Protein AF-A0A258ATB1-F1 (afdb_monomer)

Radius of gyration: 37.98 Å; Cα contacts (8 Å, |Δi|>4): 161; chains: 1; bounding box: 87×33×105 Å

Sequence (248 aa):
GLRTRLGLAAFLGGTAMLLEPSIWPVVWFLVYFVSQIIDNNLFKAALKNPKKQGDEAKFIIAIALSTLIFSAMAAYTWIFGGEEGRIFAVISICGALLHVTLQLYNRRSYLFAGLLPHALYLLFLPSVTAVIEPGHNSFTLFIVNVGTFVFLGNLAWAVRQNNQSLLDLKVAKDEAQAARKLAENESAAKTNFLAVITHEIRTPMNAVLSAANLLKRTPLNEEQNDHVRMLSNASEVLMGLLNDVLDI

Nearest PDB structures (foldseek):
  3ja6-assembly1_I  TM=2.438E-01  e=2.824E-01  Escherichia coli
  4wpe-assembly1_A-2  TM=2.398E-01  e=9.447E+00  Saccharomyces cerevisiae S288C

pLDDT: mean 88.72, std 7.04, range [50.97, 97.25]

Secondary structure (DSSP, 8-state):
-HHHHHHHHHHHHHHHHHHS-SSHHHHHHHHHHHHHHHHHHHHHHHHH-TT-TT-HHHHHHHHHHHHHHHHHHHHHHHHHSHHHHHHHHHHHHHHHHHHHHHHSTT-HHHHHHHHHHHHHHHHHHHHHHHHH-TTS-HHHHHHHHHHHHHHHHHHHHHHHHHHHHHHHHHHHHHHHHHHHHHHHHHHHHHHHHHHHHHHHHHHHHHHHHHHHHHHTTS---HHHHHHHHHHHHHHHHHHHHHHHTT--

Structure (mmCIF, N/CA/C/O backbone):
data_AF-A0A258ATB1-F1
#
_entry.id   AF-A0A258ATB1-F1
#
loop_
_atom_site.group_PDB
_atom_site.id
_atom_site.type_symbol
_atom_site.label_atom_id
_atom_site.label_alt_id
_atom_site.label_comp_id
_atom_site.label_asym_id
_atom_site.label_entity_id
_atom_site.label_seq_id
_atom_site.pdbx_PDB_ins_code
_atom_site.Cartn_x
_atom_site.Cartn_y
_atom_site.Cartn_z
_atom_site.occupancy
_atom_site.B_iso_or_equiv
_atom_site.auth_seq_id
_atom_site.auth_comp_id
_atom_site.auth_asym_id
_atom_site.auth_atom_id
_atom_site.pdbx_PDB_model_num
ATOM 1 N N . GLY A 1 1 ? -4.920 5.479 -10.762 1.00 65.00 1 GLY A N 1
ATOM 2 C CA . GLY A 1 1 ? -6.077 4.831 -11.426 1.00 65.00 1 GLY A CA 1
ATOM 3 C C . GLY A 1 1 ? -5.735 4.502 -12.871 1.00 65.00 1 GLY A C 1
ATOM 4 O O . GLY A 1 1 ? -4.747 5.021 -13.365 1.00 65.00 1 GLY A O 1
ATOM 5 N N . LEU A 1 2 ? -6.527 3.681 -13.571 1.00 78.81 2 LEU A N 1
ATOM 6 C CA . LEU A 1 2 ? -6.257 3.296 -14.972 1.00 78.81 2 LEU A CA 1
ATOM 7 C C . LEU A 1 2 ? -5.963 4.510 -15.881 1.00 78.81 2 LEU A C 1
ATOM 9 O O . LEU A 1 2 ? -4.979 4.517 -16.611 1.00 78.81 2 LEU A O 1
ATOM 13 N N . ARG A 1 3 ? -6.753 5.586 -15.748 1.00 82.31 3 ARG A N 1
ATOM 14 C CA . ARG A 1 3 ? -6.579 6.837 -16.510 1.00 82.31 3 ARG A CA 1
ATOM 15 C C . ARG A 1 3 ? -5.211 7.494 -16.304 1.00 82.31 3 ARG A C 1
ATOM 17 O O . ARG A 1 3 ? -4.621 7.961 -17.267 1.00 82.31 3 ARG A O 1
ATOM 24 N N . THR A 1 4 ? -4.687 7.502 -15.075 1.00 81.75 4 THR A N 1
ATOM 25 C CA . THR A 1 4 ? -3.385 8.127 -14.784 1.00 81.75 4 THR A CA 1
ATOM 26 C C . THR A 1 4 ? -2.236 7.323 -15.389 1.00 81.75 4 THR A C 1
ATOM 28 O O . THR A 1 4 ? -1.301 7.906 -15.922 1.00 81.75 4 THR A O 1
ATOM 31 N N . ARG A 1 5 ? -2.326 5.985 -15.374 1.00 82.94 5 ARG A N 1
ATOM 32 C CA . ARG A 1 5 ? -1.320 5.101 -15.991 1.00 82.94 5 ARG A CA 1
ATOM 33 C C . ARG A 1 5 ? -1.294 5.230 -17.511 1.00 82.94 5 ARG A C 1
ATOM 35 O O . ARG A 1 5 ? -0.217 5.263 -18.094 1.00 82.94 5 ARG A O 1
ATOM 42 N N . LEU A 1 6 ? -2.466 5.327 -18.138 1.00 88.94 6 LEU A N 1
ATOM 43 C CA . LEU A 1 6 ? -2.574 5.540 -19.581 1.00 88.94 6 LEU A CA 1
ATOM 44 C C . LEU A 1 6 ? -2.107 6.940 -19.990 1.00 88.94 6 LEU A C 1
ATOM 46 O O . LEU A 1 6 ? -1.430 7.066 -21.000 1.00 88.94 6 LEU A O 1
ATOM 50 N N . GLY A 1 7 ? -2.403 7.970 -19.190 1.00 87.56 7 GLY A N 1
ATOM 51 C CA . GLY A 1 7 ? -1.892 9.323 -19.421 1.00 87.56 7 GLY A CA 1
ATOM 52 C C . GLY A 1 7 ? -0.363 9.389 -19.366 1.00 87.56 7 GLY A C 1
ATOM 53 O O . GLY A 1 7 ? 0.254 9.941 -20.270 1.00 87.56 7 GLY A O 1
ATOM 54 N N . LEU A 1 8 ? 0.253 8.755 -18.359 1.00 87.19 8 LEU A N 1
ATOM 55 C CA . LEU A 1 8 ? 1.714 8.647 -18.265 1.00 87.19 8 LEU A CA 1
ATOM 56 C C . LEU A 1 8 ? 2.308 7.879 -19.449 1.00 87.19 8 LEU A C 1
ATOM 58 O O . LEU A 1 8 ? 3.290 8.325 -20.028 1.00 87.19 8 LEU A O 1
ATOM 62 N N . ALA A 1 9 ? 1.703 6.757 -19.845 1.00 90.50 9 ALA A N 1
ATOM 63 C CA . ALA A 1 9 ? 2.173 6.003 -21.002 1.00 90.50 9 ALA A CA 1
ATOM 64 C C . ALA A 1 9 ? 2.041 6.799 -22.308 1.00 90.50 9 ALA A C 1
ATOM 66 O O . ALA A 1 9 ? 2.960 6.781 -23.115 1.00 90.50 9 ALA A O 1
ATOM 67 N N . ALA A 1 10 ? 0.950 7.542 -22.505 1.00 92.31 10 ALA A N 1
ATOM 68 C CA . ALA A 1 10 ? 0.783 8.396 -23.679 1.00 92.31 10 ALA A CA 1
ATOM 69 C C . ALA A 1 10 ? 1.843 9.506 -23.717 1.00 92.31 10 ALA A C 1
ATOM 71 O O . ALA A 1 10 ? 2.424 9.764 -24.767 1.00 92.31 10 ALA A O 1
ATOM 72 N N . PHE A 1 11 ? 2.139 10.114 -22.564 1.00 91.56 11 PHE A N 1
ATOM 73 C CA . PHE A 1 11 ? 3.204 11.106 -22.440 1.00 91.56 11 PHE A CA 1
ATOM 74 C C . PHE A 1 11 ? 4.579 10.514 -22.778 1.00 91.56 11 PHE A C 1
ATOM 76 O O . PHE A 1 11 ? 5.309 11.098 -23.579 1.00 91.56 11 PHE A O 1
ATOM 83 N N . LEU A 1 12 ? 4.909 9.340 -22.228 1.00 91.19 12 LEU A N 1
ATOM 84 C CA . LEU A 1 12 ? 6.170 8.644 -22.504 1.00 91.19 12 LEU A CA 1
ATOM 85 C C . LEU A 1 12 ? 6.292 8.214 -23.971 1.00 91.19 12 LEU A C 1
ATOM 87 O O . LEU A 1 12 ? 7.345 8.373 -24.575 1.00 91.19 12 LEU A O 1
ATOM 91 N N . GLY A 1 13 ? 5.211 7.702 -24.562 1.00 90.75 13 GLY A N 1
ATOM 92 C CA . GLY A 1 13 ? 5.182 7.335 -25.976 1.00 90.75 13 GLY A CA 1
ATOM 93 C C . GLY A 1 13 ? 5.339 8.550 -26.890 1.00 90.75 13 GLY A C 1
ATOM 94 O O . GLY A 1 13 ? 6.117 8.503 -27.837 1.00 90.75 13 GLY A O 1
ATOM 95 N N . GLY A 1 14 ? 4.660 9.659 -26.584 1.00 91.44 14 GLY A N 1
ATOM 96 C CA . GLY A 1 14 ? 4.774 10.899 -27.353 1.00 91.44 14 GLY A CA 1
ATOM 97 C C . GLY A 1 14 ? 6.174 11.509 -27.286 1.00 91.44 14 GLY A C 1
ATOM 98 O O . GLY A 1 14 ? 6.717 11.907 -28.310 1.00 91.44 14 GLY A O 1
ATOM 99 N N . THR A 1 15 ? 6.794 11.522 -26.105 1.00 90.00 15 THR A N 1
ATOM 100 C CA . THR A 1 15 ? 8.190 11.971 -25.947 1.00 90.00 15 THR A CA 1
ATOM 101 C C . THR A 1 15 ? 9.175 11.036 -26.645 1.00 90.00 15 THR A C 1
ATOM 103 O O . THR A 1 15 ? 10.076 11.517 -27.325 1.00 90.00 15 THR A O 1
ATOM 106 N N . ALA A 1 16 ? 8.965 9.718 -26.588 1.00 90.88 16 ALA A N 1
ATOM 107 C CA . ALA A 1 16 ? 9.765 8.763 -27.351 1.00 90.88 16 ALA A CA 1
ATOM 108 C C . ALA A 1 16 ? 9.663 8.977 -28.873 1.00 90.88 16 ALA A C 1
ATOM 110 O O . ALA A 1 16 ? 10.673 8.851 -29.556 1.00 90.88 16 ALA A O 1
ATOM 111 N N . MET A 1 17 ? 8.489 9.350 -29.406 1.00 92.56 17 MET A N 1
ATOM 112 C CA . MET A 1 17 ? 8.339 9.701 -30.831 1.00 92.56 17 MET A CA 1
ATOM 113 C C . MET A 1 17 ? 9.079 10.982 -31.219 1.00 92.56 17 MET A C 1
ATOM 115 O O . MET A 1 17 ? 9.476 11.114 -32.372 1.00 92.56 17 MET A O 1
ATOM 119 N N . LEU A 1 18 ? 9.221 11.937 -30.295 1.00 91.50 18 LEU A N 1
ATOM 120 C CA . LEU A 1 18 ? 9.989 13.160 -30.545 1.00 91.50 18 LEU A CA 1
ATOM 121 C C . LEU A 1 18 ? 11.493 12.881 -30.579 1.00 91.50 18 LEU A C 1
ATOM 123 O O . LEU A 1 18 ? 12.193 13.487 -31.381 1.00 91.50 18 LEU A O 1
ATOM 127 N N . LEU A 1 19 ? 11.964 11.974 -29.719 1.00 90.31 19 LEU A N 1
ATOM 128 C CA . LEU A 1 19 ? 13.368 11.565 -29.661 1.00 90.31 19 LEU A CA 1
ATOM 129 C C . LEU A 1 19 ? 13.760 10.703 -30.865 1.00 90.31 19 LEU A C 1
ATOM 131 O O . LEU A 1 19 ? 14.818 10.914 -31.441 1.00 90.31 19 LEU A O 1
ATOM 135 N N . GLU A 1 20 ? 12.903 9.754 -31.242 1.00 89.38 20 GLU A N 1
ATOM 136 C CA . GLU A 1 20 ? 13.111 8.876 -32.393 1.00 89.38 20 GLU A CA 1
ATOM 137 C C . GLU A 1 20 ? 11.790 8.726 -33.174 1.00 89.38 20 GLU A C 1
ATOM 139 O O . GLU A 1 20 ? 10.915 7.938 -32.783 1.00 89.38 20 GLU A O 1
ATOM 144 N N . PRO A 1 21 ? 11.606 9.481 -34.276 1.00 89.31 21 PRO A N 1
ATOM 145 C CA . PRO A 1 21 ? 10.398 9.424 -35.094 1.00 89.31 21 PRO A CA 1
ATOM 146 C C . PRO A 1 21 ? 10.183 8.036 -35.710 1.00 89.31 21 PRO A C 1
ATOM 148 O O . PRO A 1 21 ? 10.801 7.653 -36.700 1.00 89.31 21 PRO A O 1
ATOM 151 N N . SER A 1 22 ? 9.271 7.265 -35.118 1.00 91.88 22 SER A N 1
ATOM 152 C CA . SER A 1 22 ? 9.075 5.849 -35.428 1.00 91.88 22 SER A CA 1
ATOM 153 C C . SER A 1 22 ? 7.643 5.396 -35.139 1.00 91.88 22 SER A C 1
ATOM 155 O O . SER A 1 22 ? 6.919 6.003 -34.349 1.00 91.88 22 SER A O 1
ATOM 157 N N . ILE A 1 23 ? 7.226 4.288 -35.761 1.00 92.44 23 ILE A N 1
ATOM 158 C CA . ILE A 1 23 ? 5.938 3.638 -35.473 1.00 92.44 23 ILE A CA 1
ATOM 159 C C . ILE A 1 23 ? 5.956 2.864 -34.143 1.00 92.44 23 ILE A C 1
ATOM 161 O O . ILE A 1 23 ? 4.902 2.578 -33.569 1.00 92.44 23 ILE A O 1
ATOM 165 N N . TRP A 1 24 ? 7.145 2.543 -33.620 1.00 92.56 24 TRP A N 1
ATOM 166 C CA . TRP A 1 24 ? 7.315 1.708 -32.429 1.00 92.56 24 TRP A CA 1
ATOM 167 C C . TRP A 1 24 ? 6.631 2.256 -31.172 1.00 92.56 24 TRP A C 1
ATOM 169 O O . TRP A 1 24 ? 5.926 1.479 -30.524 1.00 92.56 24 TRP A O 1
ATOM 179 N N . PRO A 1 25 ? 6.737 3.554 -30.826 1.00 93.75 25 PRO A N 1
ATOM 180 C CA . PRO A 1 25 ? 6.027 4.098 -29.673 1.00 93.75 25 PRO A CA 1
ATOM 181 C C . PRO A 1 25 ? 4.503 3.946 -29.737 1.00 93.75 25 PRO A C 1
ATOM 183 O O . PRO A 1 25 ? 3.861 3.705 -28.713 1.00 93.75 25 PRO A O 1
ATOM 186 N N . VAL A 1 26 ? 3.924 4.027 -30.938 1.00 93.69 26 VAL A N 1
ATOM 187 C CA . VAL A 1 26 ? 2.482 3.841 -31.158 1.00 93.69 26 VAL A CA 1
ATOM 188 C C . VAL A 1 26 ? 2.096 2.379 -30.946 1.00 93.69 26 VAL A C 1
ATOM 190 O O . VAL A 1 26 ? 1.151 2.088 -30.211 1.00 93.69 26 VAL A O 1
ATOM 193 N N . VAL A 1 27 ? 2.854 1.449 -31.537 1.00 95.06 27 VAL A N 1
ATOM 194 C CA . VAL A 1 27 ? 2.642 0.002 -31.360 1.00 95.06 27 VA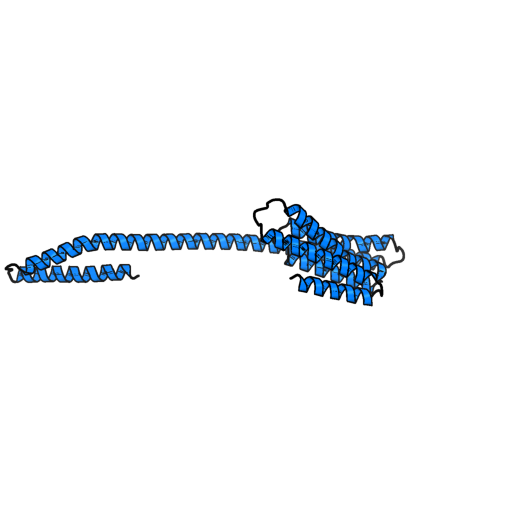L A CA 1
ATOM 195 C C . VAL A 1 27 ? 2.763 -0.380 -29.886 1.00 95.06 27 VAL A C 1
ATOM 197 O O . VAL A 1 27 ? 1.889 -1.060 -29.348 1.00 95.06 27 VAL A O 1
ATOM 200 N N . TRP A 1 28 ? 3.800 0.110 -29.206 1.00 96.12 28 TRP A N 1
ATOM 201 C CA . TRP A 1 28 ? 3.998 -0.101 -27.776 1.00 96.12 28 TRP A CA 1
ATOM 202 C C . TRP A 1 28 ? 2.814 0.407 -26.950 1.00 96.12 28 TRP A C 1
ATOM 204 O O . TRP A 1 28 ? 2.324 -0.314 -26.079 1.00 96.12 28 TRP A O 1
ATOM 214 N N . PHE A 1 29 ? 2.318 1.615 -27.235 1.00 95.94 29 PHE A N 1
ATOM 215 C CA . PHE A 1 29 ? 1.203 2.192 -26.489 1.00 95.94 29 PHE A CA 1
ATOM 216 C C . PHE A 1 29 ? -0.065 1.344 -26.634 1.00 95.94 29 PHE A C 1
ATOM 218 O O . PHE A 1 29 ? -0.757 1.109 -25.644 1.00 95.94 29 PHE A O 1
ATOM 225 N N . LEU A 1 30 ? -0.344 0.828 -27.836 1.00 95.25 30 LEU A N 1
ATOM 226 C CA . LEU A 1 30 ? -1.474 -0.073 -28.073 1.00 95.25 30 LEU A CA 1
ATOM 227 C C . LEU A 1 30 ? -1.329 -1.386 -27.291 1.00 95.25 30 LEU A C 1
ATOM 229 O O . LEU A 1 30 ? -2.279 -1.813 -26.631 1.00 95.25 30 LEU A O 1
ATOM 233 N N . VAL A 1 31 ? -0.141 -1.998 -27.302 1.00 95.56 31 VAL A N 1
ATOM 234 C CA . VAL A 1 31 ? 0.139 -3.224 -26.530 1.00 95.56 31 VAL A CA 1
ATOM 235 C C . VAL A 1 31 ? -0.015 -2.970 -25.027 1.00 95.56 31 VAL A C 1
ATOM 237 O O . VAL A 1 31 ? -0.664 -3.749 -24.323 1.00 95.56 31 VAL A O 1
ATOM 240 N N . TYR A 1 32 ? 0.518 -1.854 -24.529 1.00 94.50 32 TYR A N 1
ATOM 241 C CA . TYR A 1 32 ? 0.379 -1.463 -23.130 1.00 94.50 32 TYR A CA 1
ATOM 242 C C . TYR A 1 32 ? -1.081 -1.184 -22.755 1.00 94.50 32 TYR A C 1
ATOM 244 O O . TYR A 1 32 ? -1.540 -1.626 -21.702 1.00 94.50 32 TYR A O 1
ATOM 252 N N . PHE A 1 33 ? -1.842 -0.517 -23.622 1.00 94.50 33 PHE A N 1
ATOM 253 C CA . PHE A 1 33 ? -3.263 -0.246 -23.413 1.00 94.50 33 PHE A CA 1
ATOM 254 C C . PHE A 1 33 ? -4.076 -1.539 -23.268 1.00 94.50 33 PHE A C 1
ATOM 256 O O . PHE A 1 33 ? -4.857 -1.672 -22.323 1.00 94.50 33 PHE A O 1
ATOM 263 N N . VAL A 1 34 ? -3.849 -2.519 -24.150 1.00 93.75 34 VAL A N 1
ATOM 264 C CA . VAL A 1 34 ? -4.492 -3.841 -24.063 1.00 93.75 34 VAL A CA 1
ATOM 265 C C . VAL A 1 34 ? -4.110 -4.549 -22.762 1.00 93.75 34 VAL A C 1
ATOM 267 O O . VAL A 1 34 ? -4.992 -5.044 -22.057 1.00 93.75 34 VAL A O 1
ATOM 270 N N . SER A 1 35 ? -2.825 -4.534 -22.396 1.00 93.06 35 SER A N 1
ATOM 271 C CA . SER A 1 35 ? -2.341 -5.096 -21.127 1.00 93.06 35 SER A CA 1
ATOM 272 C C . SER A 1 35 ? -3.042 -4.466 -19.913 1.00 93.06 35 SER A C 1
ATOM 274 O O . SER A 1 35 ? -3.567 -5.173 -19.054 1.00 93.06 35 SER A O 1
ATOM 276 N N . GLN A 1 36 ? -3.200 -3.137 -19.896 1.00 91.38 36 GLN A N 1
ATOM 277 C CA . GLN A 1 36 ? -3.906 -2.439 -18.817 1.00 91.38 36 GLN A CA 1
ATOM 278 C C . GLN A 1 36 ? -5.406 -2.777 -18.737 1.00 91.38 36 GLN A C 1
ATOM 280 O O . GLN A 1 36 ? -5.979 -2.773 -17.642 1.00 91.38 36 GLN A O 1
ATOM 285 N N . ILE A 1 37 ? -6.067 -3.072 -19.863 1.00 90.38 37 ILE A N 1
ATOM 286 C CA . ILE A 1 37 ? -7.462 -3.543 -19.862 1.00 90.38 37 ILE A CA 1
ATOM 287 C C . ILE A 1 37 ? -7.556 -4.927 -19.219 1.00 90.38 37 ILE A C 1
ATOM 289 O O . ILE A 1 37 ? -8.440 -5.149 -18.383 1.00 90.38 37 ILE A O 1
ATOM 293 N N . ILE A 1 38 ? -6.651 -5.837 -19.588 1.00 89.06 38 ILE A N 1
ATOM 294 C CA . ILE A 1 38 ? -6.585 -7.192 -19.028 1.00 89.06 38 ILE A CA 1
ATOM 295 C C . ILE A 1 38 ? -6.371 -7.113 -17.514 1.00 89.06 38 ILE A C 1
ATOM 297 O O . ILE A 1 38 ? -7.168 -7.681 -16.764 1.00 89.06 38 ILE A O 1
ATOM 301 N N . ASP A 1 39 ? -5.383 -6.336 -17.066 1.00 87.44 39 ASP A N 1
ATOM 302 C CA . ASP A 1 39 ? -5.097 -6.115 -15.646 1.00 87.44 39 ASP A CA 1
ATOM 303 C C . ASP A 1 39 ? -6.328 -5.590 -14.905 1.00 87.44 39 ASP A C 1
ATOM 305 O O . ASP A 1 39 ? -6.755 -6.150 -13.895 1.00 87.44 39 ASP A O 1
ATOM 309 N N . ASN A 1 40 ? -6.949 -4.528 -15.419 1.00 87.94 40 ASN A N 1
ATOM 310 C CA . ASN A 1 40 ? -8.115 -3.917 -14.788 1.00 87.94 40 ASN A CA 1
ATOM 311 C C . ASN A 1 40 ? -9.295 -4.896 -14.673 1.00 87.94 40 ASN A C 1
ATOM 313 O O . ASN A 1 40 ? -9.999 -4.896 -13.660 1.00 87.94 40 ASN A O 1
ATOM 317 N N . ASN A 1 41 ? -9.503 -5.745 -15.678 1.00 86.88 41 ASN A N 1
ATOM 318 C CA . ASN A 1 41 ? -10.537 -6.775 -15.641 1.00 86.88 41 ASN A CA 1
ATOM 319 C C . ASN A 1 41 ? -10.199 -7.884 -14.636 1.00 86.88 41 ASN A C 1
ATOM 321 O O . ASN A 1 41 ? -11.080 -8.285 -13.871 1.00 86.88 41 ASN A O 1
ATOM 325 N N . LEU A 1 42 ? -8.938 -8.320 -14.578 1.00 85.00 42 LEU A N 1
ATOM 326 C CA . LEU A 1 42 ? -8.455 -9.312 -13.615 1.00 85.00 42 LEU A CA 1
ATOM 327 C C . LEU A 1 42 ? -8.629 -8.813 -12.169 1.00 85.00 42 LEU A C 1
ATOM 329 O O . LEU A 1 42 ? -9.197 -9.514 -11.329 1.00 85.00 42 LEU A O 1
ATOM 333 N N . PHE A 1 43 ? -8.237 -7.566 -11.888 1.00 79.69 43 PHE A N 1
ATOM 334 C CA . PHE A 1 43 ? -8.404 -6.945 -10.570 1.00 79.69 43 PHE A CA 1
ATOM 335 C C . PHE A 1 43 ? -9.879 -6.766 -10.187 1.00 79.69 43 PHE A C 1
ATOM 337 O O . PHE A 1 43 ? -10.267 -7.091 -9.062 1.00 79.69 43 PHE A O 1
ATOM 344 N N . LYS A 1 44 ? -10.732 -6.303 -11.111 1.00 83.31 44 LYS A N 1
ATOM 345 C CA . LYS A 1 44 ? -12.183 -6.200 -10.865 1.00 83.31 44 LYS A CA 1
ATOM 346 C C . LYS A 1 44 ? -12.820 -7.562 -10.590 1.00 83.31 44 LYS A C 1
ATOM 348 O O . LYS A 1 44 ? -13.707 -7.652 -9.743 1.00 83.31 44 LYS A O 1
ATOM 353 N N . ALA A 1 45 ? -12.390 -8.610 -11.290 1.00 80.00 45 ALA A N 1
ATOM 354 C CA . ALA A 1 45 ? -12.882 -9.965 -11.068 1.00 80.00 45 ALA A CA 1
ATOM 355 C C . ALA A 1 45 ? -12.494 -10.495 -9.677 1.00 80.00 45 ALA A C 1
ATOM 357 O O . ALA A 1 45 ? -13.337 -11.087 -9.001 1.00 80.00 45 ALA A O 1
ATOM 358 N N . ALA A 1 46 ? -11.272 -10.222 -9.209 1.00 75.00 46 ALA A N 1
ATOM 359 C CA . ALA A 1 46 ? -10.847 -10.606 -7.861 1.00 75.00 46 ALA A CA 1
ATOM 360 C C . ALA A 1 46 ? -11.578 -9.844 -6.750 1.00 75.00 46 ALA A C 1
ATOM 362 O O . ALA A 1 46 ? -11.941 -10.452 -5.746 1.00 75.00 46 ALA A O 1
ATOM 363 N N . LEU A 1 47 ? -11.872 -8.551 -6.939 1.00 73.88 47 LEU A N 1
ATOM 364 C CA . LEU A 1 47 ? -12.689 -7.788 -5.985 1.00 73.88 47 LEU A CA 1
ATOM 365 C C . LEU A 1 47 ? -14.101 -8.371 -5.826 1.00 73.88 47 LEU A C 1
ATOM 367 O O . LEU A 1 47 ? -14.660 -8.327 -4.734 1.00 73.88 47 LEU A O 1
ATOM 371 N N . LYS A 1 48 ? -14.671 -8.941 -6.896 1.00 79.88 48 LYS A N 1
ATOM 372 C CA . LYS A 1 48 ? -15.987 -9.596 -6.849 1.00 79.88 48 LYS A CA 1
ATOM 373 C C . LYS A 1 48 ? -15.963 -10.952 -6.135 1.00 79.88 48 LYS A C 1
ATOM 375 O O . LYS A 1 48 ? -16.986 -11.344 -5.591 1.00 79.88 48 LYS A O 1
ATOM 380 N N . ASN A 1 49 ? -14.828 -11.657 -6.123 1.00 74.00 49 ASN A N 1
ATOM 381 C CA . ASN A 1 49 ? -14.701 -13.005 -5.555 1.00 74.00 49 ASN A CA 1
ATOM 382 C C . ASN A 1 49 ? -13.468 -13.145 -4.633 1.00 74.00 49 ASN A C 1
ATOM 384 O O . ASN A 1 49 ? -12.540 -13.891 -4.953 1.00 74.00 49 ASN A O 1
ATOM 388 N N . PRO A 1 50 ? -13.462 -12.500 -3.450 1.00 63.41 50 PRO A N 1
ATOM 389 C CA . PRO A 1 50 ? -12.296 -12.450 -2.559 1.00 63.41 50 PRO A CA 1
ATOM 390 C C . PRO A 1 50 ? -11.897 -13.802 -1.935 1.00 63.41 50 PRO A C 1
ATOM 392 O O . PRO A 1 50 ? -10.800 -13.923 -1.398 1.00 63.41 50 PRO A O 1
ATOM 395 N N . LYS A 1 51 ? -12.758 -14.831 -2.001 1.00 58.91 51 LYS A N 1
ATOM 396 C CA . LYS A 1 51 ? -12.500 -16.175 -1.445 1.00 58.91 51 LYS A CA 1
ATOM 397 C C . LYS A 1 51 ? -11.762 -17.131 -2.397 1.00 58.91 51 LYS A C 1
ATOM 399 O O . LYS A 1 51 ? -11.444 -18.245 -1.989 1.00 58.91 51 LYS A O 1
ATOM 404 N N . LYS A 1 52 ? -11.480 -16.742 -3.650 1.00 60.03 52 LYS A N 1
ATOM 405 C CA . LYS A 1 52 ? -10.714 -17.581 -4.594 1.00 60.03 52 LYS A CA 1
ATOM 406 C C . LYS A 1 52 ? -9.214 -17.515 -4.276 1.00 60.03 52 LYS A C 1
ATOM 408 O O . LYS A 1 52 ? -8.441 -16.787 -4.893 1.00 60.03 52 LYS A O 1
ATOM 413 N N . GLN A 1 53 ? -8.809 -18.281 -3.271 1.00 50.97 53 GLN A N 1
ATOM 414 C CA . GLN A 1 53 ? -7.415 -18.491 -2.898 1.00 50.97 53 GLN A CA 1
ATOM 415 C C . GLN A 1 53 ? -6.764 -19.391 -3.967 1.00 50.97 53 GLN A C 1
ATOM 417 O O . GLN A 1 53 ? -6.959 -20.600 -3.971 1.00 50.97 53 GLN A O 1
ATOM 422 N N . GLY A 1 54 ? -6.096 -18.783 -4.954 1.00 57.69 54 GLY A N 1
ATOM 423 C CA . GLY A 1 54 ? -5.492 -19.502 -6.090 1.00 57.69 54 GLY A CA 1
ATOM 424 C C . GLY A 1 54 ? -5.063 -18.637 -7.283 1.00 57.69 54 GLY A C 1
ATOM 425 O O . GLY A 1 54 ? -4.321 -19.109 -8.138 1.00 57.69 54 GLY A O 1
ATOM 426 N N . ASP A 1 55 ? -5.468 -17.363 -7.343 1.00 73.44 55 ASP A N 1
ATOM 427 C CA . ASP A 1 55 ? -5.114 -16.462 -8.454 1.00 73.44 55 ASP A CA 1
ATOM 428 C C . ASP A 1 55 ? -3.845 -15.613 -8.204 1.00 73.44 55 ASP A C 1
ATOM 430 O O . ASP A 1 55 ? -3.465 -14.823 -9.064 1.00 73.44 55 ASP A O 1
ATOM 434 N N . GLU A 1 56 ? -3.140 -15.779 -7.074 1.00 79.44 56 GLU A N 1
ATOM 435 C CA . GLU A 1 56 ? -1.953 -14.966 -6.729 1.00 79.44 56 GLU A CA 1
ATOM 436 C C . GLU A 1 56 ? -0.849 -15.055 -7.794 1.00 79.44 56 GLU A C 1
ATOM 438 O O . GLU A 1 56 ? -0.308 -14.032 -8.215 1.00 79.44 56 GLU A O 1
ATOM 443 N N . ALA A 1 57 ? -0.581 -16.258 -8.311 1.00 84.06 57 ALA A N 1
ATOM 444 C CA . ALA A 1 57 ? 0.372 -16.451 -9.402 1.00 84.06 57 ALA A CA 1
ATOM 445 C C . ALA A 1 57 ? -0.043 -15.689 -10.673 1.00 84.06 57 ALA A C 1
ATOM 447 O O . ALA A 1 57 ? 0.800 -15.086 -11.331 1.00 84.06 57 ALA A O 1
ATOM 448 N N . LYS A 1 58 ? -1.344 -15.645 -10.993 1.00 84.56 58 LYS A N 1
ATOM 449 C CA . LYS A 1 58 ? -1.851 -14.896 -12.154 1.00 84.56 58 LYS A CA 1
ATOM 450 C C . LYS A 1 58 ? -1.657 -13.396 -11.975 1.00 84.56 58 LYS A C 1
ATOM 452 O O . LYS A 1 58 ? -1.277 -12.731 -12.931 1.00 84.56 58 LYS A O 1
ATOM 457 N N . PHE A 1 59 ? -1.863 -12.872 -10.765 1.00 85.56 59 PHE A N 1
ATOM 458 C CA . PHE A 1 59 ? -1.593 -11.464 -10.459 1.00 85.56 59 PHE A CA 1
ATOM 459 C C . PHE A 1 59 ? -0.111 -11.123 -10.568 1.00 85.56 59 PHE A C 1
ATOM 461 O O . PHE A 1 59 ? 0.231 -10.106 -11.163 1.00 85.56 59 PHE A O 1
ATOM 468 N N . ILE A 1 60 ? 0.767 -11.980 -10.041 1.00 87.69 60 ILE A N 1
ATOM 469 C CA . ILE A 1 60 ? 2.220 -11.805 -10.155 1.00 87.69 60 ILE A CA 1
ATOM 470 C C . ILE A 1 60 ? 2.638 -11.772 -11.627 1.00 87.69 60 ILE A C 1
ATOM 472 O O . ILE A 1 60 ? 3.353 -10.859 -12.033 1.00 87.69 60 ILE A O 1
ATOM 476 N N . ILE A 1 61 ? 2.156 -12.727 -12.428 1.00 88.62 61 ILE A N 1
ATOM 477 C CA . ILE A 1 61 ? 2.458 -12.805 -13.862 1.00 88.62 61 ILE A CA 1
ATOM 478 C C . ILE A 1 61 ? 1.920 -11.578 -14.602 1.00 88.62 61 ILE A C 1
ATOM 480 O O . ILE A 1 61 ? 2.650 -10.984 -15.388 1.00 88.62 61 ILE A O 1
ATOM 484 N N . ALA A 1 62 ? 0.678 -11.168 -14.336 1.00 89.44 62 ALA A N 1
ATOM 485 C CA . ALA A 1 62 ? 0.068 -9.999 -14.965 1.00 89.44 62 ALA A CA 1
ATOM 486 C C . ALA A 1 62 ? 0.851 -8.713 -14.649 1.00 89.44 62 ALA A C 1
ATOM 488 O O . ALA A 1 62 ? 1.228 -7.978 -15.560 1.00 89.44 62 ALA A O 1
ATOM 489 N N . ILE A 1 63 ? 1.203 -8.500 -13.374 1.00 89.69 63 ILE A N 1
ATOM 490 C CA . ILE A 1 63 ? 2.036 -7.369 -12.947 1.00 89.69 63 ILE A CA 1
ATOM 491 C C . ILE A 1 63 ? 3.394 -7.417 -13.646 1.00 89.69 63 ILE A C 1
ATOM 493 O O . ILE A 1 63 ? 3.801 -6.412 -14.225 1.00 89.69 63 ILE A O 1
ATOM 497 N N . ALA A 1 64 ? 4.086 -8.558 -13.624 1.00 90.62 64 ALA A N 1
ATOM 498 C CA . ALA A 1 64 ? 5.392 -8.705 -14.261 1.00 90.62 64 ALA A CA 1
ATOM 499 C C . ALA A 1 64 ? 5.322 -8.424 -15.770 1.00 90.62 64 ALA A C 1
ATOM 501 O O . ALA A 1 64 ? 6.159 -7.691 -16.292 1.00 90.62 64 ALA A O 1
ATOM 502 N N . LEU A 1 65 ? 4.294 -8.931 -16.458 1.00 91.75 65 LEU A N 1
ATOM 503 C CA . LEU A 1 65 ? 4.089 -8.728 -17.890 1.00 91.75 65 LEU A CA 1
ATOM 504 C C . LEU A 1 65 ? 3.776 -7.266 -18.221 1.00 91.75 65 LEU A C 1
ATOM 506 O O . LEU A 1 65 ? 4.421 -6.686 -19.091 1.00 91.75 65 LEU A O 1
ATOM 510 N N . SER A 1 66 ? 2.830 -6.640 -17.517 1.00 91.00 66 SER A N 1
ATOM 511 C CA . SER A 1 66 ? 2.518 -5.217 -17.695 1.00 91.00 66 SER A CA 1
ATOM 512 C C . SER A 1 66 ? 3.746 -4.343 -17.449 1.00 91.00 66 SER A C 1
ATOM 514 O O . SER A 1 66 ? 3.969 -3.361 -18.155 1.00 91.00 66 SER A O 1
ATOM 516 N N . THR A 1 67 ? 4.527 -4.685 -16.430 1.00 91.62 67 THR A N 1
ATOM 517 C CA . THR A 1 67 ? 5.747 -3.970 -16.054 1.00 91.62 67 THR A CA 1
ATOM 518 C C . THR A 1 67 ? 6.816 -4.118 -17.131 1.00 91.62 67 THR A C 1
ATOM 520 O O . THR A 1 67 ? 7.414 -3.122 -17.522 1.00 91.62 67 THR A O 1
ATOM 523 N N . LEU A 1 68 ? 7.011 -5.331 -17.649 1.00 92.62 68 LEU A N 1
ATOM 524 C CA . LEU A 1 68 ? 7.945 -5.618 -18.735 1.00 92.62 68 LEU A CA 1
ATOM 525 C C . LEU A 1 68 ? 7.564 -4.878 -20.022 1.00 92.62 68 LEU A C 1
ATOM 527 O O . LEU A 1 68 ? 8.424 -4.295 -20.677 1.00 92.62 68 LEU A O 1
ATOM 531 N N . ILE A 1 69 ? 6.271 -4.868 -20.368 1.00 93.69 69 ILE A N 1
ATOM 532 C CA . ILE A 1 69 ? 5.760 -4.103 -21.510 1.00 93.69 69 ILE A CA 1
ATOM 533 C C . ILE A 1 69 ? 6.060 -2.622 -21.296 1.00 93.69 69 ILE A C 1
ATOM 535 O O . ILE A 1 69 ? 6.604 -1.982 -22.187 1.00 93.69 69 ILE A O 1
ATOM 539 N N . PHE A 1 70 ? 5.754 -2.074 -20.120 1.00 92.12 70 PHE A N 1
ATOM 540 C CA . PHE A 1 70 ? 6.003 -0.664 -19.832 1.00 92.12 70 PHE A CA 1
ATOM 541 C C . PHE A 1 70 ? 7.494 -0.308 -19.928 1.00 92.12 70 PHE A C 1
ATOM 543 O O . PHE A 1 70 ? 7.855 0.647 -20.616 1.00 92.12 70 PHE A O 1
ATOM 550 N N . SER A 1 71 ? 8.367 -1.105 -19.306 1.00 91.94 71 SER A N 1
ATOM 551 C CA . SER A 1 71 ? 9.810 -0.861 -19.298 1.00 91.94 71 SER A CA 1
ATOM 552 C C . SER A 1 71 ? 10.457 -1.056 -20.672 1.00 91.94 71 SER A C 1
ATOM 554 O O . SER A 1 71 ? 11.528 -0.501 -20.916 1.00 91.94 71 SER A O 1
ATOM 556 N N . ALA A 1 72 ? 9.821 -1.789 -21.595 1.00 92.56 72 ALA A N 1
ATOM 557 C CA . ALA A 1 72 ? 10.314 -1.967 -22.962 1.00 92.56 72 ALA A CA 1
ATOM 558 C C . ALA A 1 72 ? 10.456 -0.640 -23.723 1.00 92.56 72 ALA A C 1
ATOM 560 O O . ALA A 1 72 ? 11.363 -0.517 -24.542 1.00 92.56 72 ALA A O 1
ATOM 561 N N . MET A 1 73 ? 9.633 0.371 -23.415 1.00 93.81 73 MET A N 1
ATOM 562 C CA . MET A 1 73 ? 9.805 1.704 -24.000 1.00 93.81 73 MET A CA 1
ATOM 563 C C . MET A 1 73 ? 11.142 2.326 -23.600 1.00 93.81 73 MET A C 1
ATOM 565 O O . MET A 1 73 ? 11.846 2.860 -24.447 1.00 93.81 73 MET A O 1
ATOM 569 N N . ALA A 1 74 ? 11.523 2.218 -22.327 1.00 92.38 74 ALA A N 1
ATOM 570 C CA . ALA A 1 74 ? 12.796 2.756 -21.864 1.00 92.38 74 ALA A CA 1
ATOM 571 C C . ALA A 1 74 ? 13.987 2.023 -22.503 1.00 92.38 74 ALA A C 1
ATOM 573 O O . ALA A 1 74 ? 14.986 2.650 -22.836 1.00 92.38 74 ALA A O 1
ATOM 574 N N . ALA A 1 75 ? 13.872 0.711 -22.736 1.00 92.44 75 ALA A N 1
ATOM 575 C CA . ALA A 1 75 ? 14.880 -0.033 -23.490 1.00 92.44 75 ALA A CA 1
ATOM 576 C C . ALA A 1 75 ? 14.959 0.428 -24.958 1.00 92.44 75 ALA A C 1
ATOM 578 O O . ALA A 1 75 ? 16.0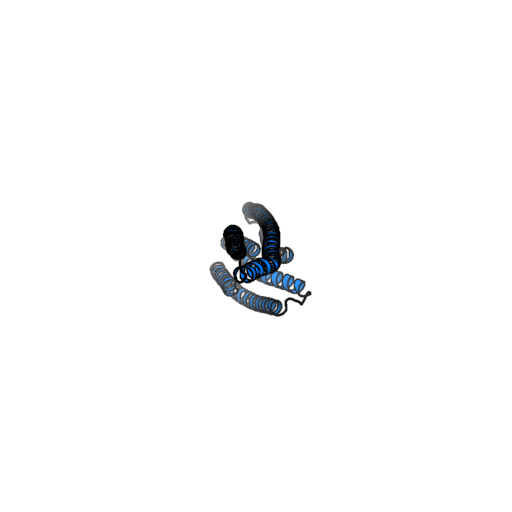55 0.605 -25.485 1.00 92.44 75 ALA A O 1
ATOM 579 N N . TYR A 1 76 ? 13.815 0.677 -25.601 1.00 93.25 76 TYR A N 1
ATOM 580 C CA . TYR A 1 76 ? 13.760 1.209 -26.963 1.00 93.25 76 TYR A CA 1
ATOM 581 C C . TYR A 1 76 ? 14.434 2.585 -27.063 1.00 93.25 76 TYR A C 1
ATOM 583 O O . TYR A 1 76 ? 15.339 2.766 -27.877 1.00 93.25 76 TYR A O 1
ATOM 591 N N . THR A 1 77 ? 14.065 3.535 -26.199 1.00 93.00 77 THR A N 1
ATOM 592 C CA . THR A 1 77 ? 14.660 4.880 -26.219 1.00 93.00 77 THR A CA 1
ATOM 593 C C . THR A 1 77 ? 16.137 4.868 -25.837 1.00 93.00 77 THR A C 1
ATOM 595 O O . THR A 1 77 ? 16.890 5.691 -26.342 1.00 93.00 77 THR A O 1
ATOM 598 N N . TRP A 1 78 ? 16.575 3.929 -24.992 1.00 92.62 78 TRP A N 1
ATOM 599 C CA . TRP A 1 78 ? 17.989 3.754 -24.655 1.00 92.62 78 TRP A CA 1
ATOM 600 C C . TRP A 1 78 ? 18.836 3.337 -25.866 1.00 92.62 78 TRP A C 1
ATOM 602 O O . TRP A 1 78 ? 19.946 3.839 -26.050 1.00 92.62 78 TRP A O 1
ATOM 612 N N . ILE A 1 79 ? 18.332 2.391 -26.664 1.00 90.19 79 ILE A N 1
ATOM 613 C CA . ILE A 1 79 ? 19.069 1.820 -27.798 1.00 90.19 79 ILE A CA 1
ATOM 614 C C . ILE A 1 79 ? 19.044 2.770 -28.998 1.00 90.19 79 ILE A C 1
ATOM 616 O O . ILE A 1 79 ? 20.083 2.997 -29.608 1.00 90.19 79 ILE A O 1
ATOM 620 N N . PHE A 1 80 ? 17.877 3.326 -29.333 1.00 90.25 80 PHE A N 1
ATOM 621 C CA . PHE A 1 80 ? 17.696 4.079 -30.579 1.00 90.25 80 PHE A CA 1
ATOM 622 C C . PHE A 1 80 ? 17.742 5.599 -30.401 1.00 90.25 80 PHE A C 1
ATOM 624 O O . PHE A 1 80 ? 18.148 6.298 -31.316 1.00 90.25 80 PHE A O 1
ATOM 631 N N . GLY A 1 81 ? 17.388 6.129 -29.228 1.00 87.44 81 GLY A N 1
ATOM 632 C CA . GLY A 1 81 ? 17.241 7.575 -29.017 1.00 87.44 81 GLY A CA 1
ATOM 633 C C . GLY A 1 81 ? 18.541 8.339 -28.734 1.00 87.44 81 GLY A C 1
ATOM 634 O O . GLY A 1 81 ? 18.484 9.450 -28.210 1.00 87.44 81 GLY A O 1
ATOM 635 N N . GLY A 1 82 ? 19.712 7.752 -28.999 1.00 87.88 82 GLY A N 1
ATOM 636 C CA . GLY A 1 82 ? 21.008 8.387 -28.736 1.00 87.88 82 GLY A CA 1
ATOM 637 C C . GLY A 1 82 ? 21.239 8.736 -27.257 1.00 87.88 82 GLY A C 1
ATOM 638 O O . GLY A 1 82 ? 20.736 8.068 -26.354 1.00 87.88 82 GLY A O 1
ATOM 639 N N . GLU A 1 83 ? 22.020 9.786 -26.980 1.00 86.94 83 GLU A N 1
ATOM 640 C CA . GLU A 1 83 ? 22.314 10.210 -25.599 1.00 86.94 83 GLU A CA 1
ATOM 641 C C . GLU A 1 83 ? 21.076 10.755 -24.872 1.00 86.94 83 GLU A C 1
ATOM 643 O O . GLU A 1 83 ? 20.840 10.428 -23.706 1.00 86.94 83 GLU A O 1
ATOM 648 N N . GLU A 1 84 ? 20.241 11.522 -25.574 1.00 89.38 84 GLU A N 1
ATOM 649 C CA . GLU A 1 84 ? 19.006 12.094 -25.028 1.00 89.38 84 GLU A CA 1
ATOM 650 C C . GLU A 1 84 ? 18.009 10.994 -24.632 1.00 89.38 84 GLU A C 1
ATOM 652 O O . GLU A 1 84 ? 17.443 11.011 -23.533 1.00 89.38 84 GLU A O 1
ATOM 657 N N . GLY A 1 85 ? 17.859 9.972 -25.480 1.00 90.44 85 GLY A N 1
ATOM 658 C CA . GLY A 1 85 ? 17.016 8.808 -25.223 1.00 90.44 85 GLY A CA 1
ATOM 659 C C . GLY A 1 85 ? 17.487 7.945 -24.054 1.00 90.44 85 GLY A C 1
ATOM 660 O O . GLY A 1 85 ? 16.653 7.408 -23.317 1.00 90.44 85 GLY A O 1
ATOM 661 N N . ARG A 1 86 ? 18.801 7.865 -23.815 1.00 90.38 86 ARG A N 1
ATOM 662 C CA . ARG A 1 86 ? 19.376 7.184 -22.640 1.00 90.38 86 ARG A CA 1
ATOM 663 C C . ARG A 1 86 ? 19.062 7.935 -21.348 1.00 90.38 86 ARG A C 1
ATOM 665 O O . ARG A 1 86 ? 18.622 7.311 -20.381 1.00 90.38 86 ARG A O 1
ATOM 672 N N . ILE A 1 87 ? 19.205 9.263 -21.330 1.00 91.44 87 ILE A N 1
ATOM 673 C CA . ILE A 1 87 ? 18.817 10.093 -20.173 1.00 91.44 87 ILE A CA 1
ATOM 674 C C . ILE A 1 87 ? 17.321 9.925 -19.887 1.00 91.44 87 ILE A C 1
ATOM 676 O O . ILE A 1 87 ? 16.920 9.659 -18.749 1.00 91.44 87 ILE A O 1
ATOM 680 N N . PHE A 1 88 ? 16.497 10.013 -20.931 1.00 93.50 88 PHE A N 1
ATOM 681 C CA . PHE A 1 88 ? 15.057 9.830 -20.821 1.00 93.50 88 PHE A CA 1
ATOM 682 C C . PHE A 1 88 ? 14.679 8.437 -20.292 1.00 93.50 88 PHE A C 1
ATOM 684 O O . PHE A 1 88 ? 13.810 8.324 -19.422 1.00 93.50 88 PHE A O 1
ATOM 691 N N . ALA A 1 89 ? 15.360 7.383 -20.750 1.00 93.06 89 ALA A N 1
ATOM 692 C CA . ALA A 1 89 ? 15.163 6.019 -20.269 1.00 93.06 89 ALA A CA 1
ATOM 693 C C . ALA A 1 89 ? 15.468 5.883 -18.769 1.00 93.06 89 ALA A C 1
ATOM 695 O O . ALA A 1 89 ? 14.656 5.313 -18.036 1.00 93.06 89 ALA A O 1
ATOM 696 N N . VAL A 1 90 ? 16.587 6.445 -18.291 1.00 92.81 90 VAL A N 1
ATOM 697 C CA . VAL A 1 90 ? 16.956 6.420 -16.862 1.00 92.81 90 VAL A CA 1
ATOM 698 C C . VAL A 1 90 ? 15.897 7.117 -16.019 1.00 92.81 90 VAL A C 1
ATOM 700 O O . VAL A 1 90 ? 15.403 6.537 -15.052 1.00 92.81 90 VAL A O 1
ATOM 703 N N . ILE A 1 91 ? 15.502 8.335 -16.399 1.00 92.69 91 ILE A N 1
ATOM 704 C CA . ILE A 1 91 ? 14.489 9.108 -15.666 1.00 92.69 91 ILE A CA 1
ATOM 705 C C . ILE A 1 91 ? 13.158 8.347 -15.635 1.00 92.69 91 ILE A C 1
ATOM 707 O O . ILE A 1 91 ? 12.533 8.227 -14.577 1.00 92.69 91 ILE A O 1
ATOM 711 N N . SER A 1 92 ? 12.754 7.780 -16.773 1.00 92.12 92 SER A N 1
ATOM 712 C CA . SER A 1 92 ? 11.516 7.009 -16.898 1.00 92.12 92 SER A CA 1
ATOM 713 C C . SER A 1 92 ? 11.523 5.763 -16.012 1.00 92.12 92 SER A C 1
ATOM 715 O O . SER A 1 92 ? 10.550 5.514 -15.298 1.00 92.12 92 SER A O 1
ATOM 717 N N . ILE A 1 93 ? 12.622 5.001 -15.998 1.00 93.19 93 ILE A N 1
ATOM 718 C CA . ILE A 1 93 ? 12.759 3.794 -15.170 1.00 93.19 93 ILE A CA 1
ATOM 719 C C . ILE A 1 93 ? 12.804 4.151 -13.680 1.00 93.19 93 ILE A C 1
ATOM 721 O O . ILE A 1 93 ? 12.114 3.510 -12.886 1.00 93.19 93 ILE A O 1
ATOM 725 N N . CYS A 1 94 ? 13.554 5.182 -13.283 1.00 92.31 94 CYS A N 1
ATOM 726 C CA . CYS A 1 94 ? 13.601 5.650 -11.895 1.00 92.31 94 CYS A CA 1
ATOM 727 C C . CYS A 1 94 ? 12.213 6.088 -11.402 1.00 92.31 94 CYS A C 1
ATOM 729 O O . CYS A 1 94 ? 11.781 5.693 -10.315 1.00 92.31 94 CYS A O 1
ATOM 731 N N . GLY A 1 95 ? 11.478 6.844 -12.224 1.00 91.06 95 GLY A N 1
ATOM 732 C CA . GLY A 1 95 ? 10.098 7.232 -11.936 1.00 91.06 95 GLY A CA 1
ATOM 733 C C . GLY A 1 95 ? 9.158 6.028 -11.828 1.00 91.06 95 GLY A C 1
ATOM 734 O O . GLY A 1 95 ? 8.322 5.973 -10.925 1.00 91.06 95 GLY A O 1
ATOM 735 N N . ALA A 1 96 ? 9.322 5.026 -12.694 1.00 90.69 96 ALA A N 1
ATOM 736 C CA . ALA A 1 96 ? 8.525 3.805 -12.659 1.00 90.69 96 ALA A CA 1
ATOM 737 C C . ALA A 1 96 ? 8.804 2.953 -11.411 1.00 90.69 96 ALA A C 1
ATOM 739 O O . ALA A 1 96 ? 7.861 2.487 -10.768 1.00 90.69 96 ALA A O 1
ATOM 740 N N . LEU A 1 97 ? 10.075 2.811 -11.018 1.00 91.56 97 LEU A N 1
ATOM 741 C CA . LEU A 1 97 ? 10.484 2.146 -9.778 1.00 91.56 97 LEU A CA 1
ATOM 742 C C . LEU A 1 97 ? 9.853 2.826 -8.556 1.00 91.56 97 LEU A C 1
ATOM 744 O O . LEU A 1 97 ? 9.267 2.143 -7.715 1.00 91.56 97 LEU A O 1
ATOM 748 N N . LEU A 1 98 ? 9.891 4.161 -8.494 1.00 90.50 98 LEU A N 1
ATOM 749 C CA . LEU A 1 98 ? 9.243 4.935 -7.431 1.00 90.50 98 LEU A CA 1
ATOM 750 C C . LEU A 1 98 ? 7.714 4.763 -7.435 1.00 90.50 98 LEU A C 1
ATOM 752 O O . LEU A 1 98 ? 7.088 4.595 -6.390 1.00 90.50 98 LEU A O 1
ATOM 756 N N . HIS A 1 99 ? 7.086 4.769 -8.609 1.00 88.12 99 HIS A N 1
ATOM 757 C CA . HIS A 1 99 ? 5.646 4.552 -8.717 1.00 88.12 99 HIS A CA 1
ATOM 758 C C . HIS A 1 99 ? 5.240 3.146 -8.233 1.00 88.12 99 HIS A C 1
ATOM 760 O O . HIS A 1 99 ? 4.242 3.001 -7.522 1.00 88.12 99 HIS A O 1
ATOM 766 N N . VAL A 1 100 ? 6.009 2.108 -8.585 1.00 88.81 100 VAL A N 1
ATOM 767 C CA . VAL A 1 100 ? 5.758 0.725 -8.148 1.00 88.81 100 VAL A CA 1
ATOM 768 C C . VAL A 1 100 ? 5.884 0.591 -6.631 1.00 88.81 100 VAL A C 1
ATOM 770 O O . VAL A 1 100 ? 5.003 -0.015 -6.013 1.00 88.81 100 VAL A O 1
ATOM 773 N N . THR A 1 101 ? 6.917 1.174 -6.013 1.00 87.94 101 THR A N 1
ATOM 774 C CA . THR A 1 101 ? 7.084 1.104 -4.551 1.00 87.94 101 THR A CA 1
ATOM 775 C C . THR A 1 101 ? 5.947 1.792 -3.804 1.00 87.94 101 THR A C 1
ATOM 777 O O . THR A 1 101 ? 5.489 1.262 -2.793 1.00 87.94 101 THR A O 1
ATOM 780 N N . LEU A 1 102 ? 5.432 2.910 -4.321 1.00 84.38 102 LEU A N 1
ATOM 781 C CA . LEU A 1 102 ? 4.304 3.628 -3.719 1.00 84.38 102 LEU A CA 1
ATOM 782 C C . LEU A 1 102 ? 2.955 2.914 -3.892 1.00 84.38 102 LEU A C 1
ATOM 784 O O . LEU A 1 102 ? 2.076 3.054 -3.046 1.00 84.38 102 LEU A O 1
ATOM 788 N N . GLN A 1 103 ? 2.761 2.160 -4.977 1.00 81.50 103 GLN A N 1
ATOM 789 C CA . GLN A 1 103 ? 1.472 1.524 -5.289 1.00 81.50 103 GLN A CA 1
ATOM 790 C C . GLN A 1 103 ? 1.353 0.087 -4.764 1.00 81.50 103 GLN A C 1
ATOM 792 O O . GLN A 1 103 ? 0.255 -0.342 -4.411 1.00 81.50 103 GLN A O 1
ATOM 797 N N . LEU A 1 104 ? 2.451 -0.675 -4.732 1.00 80.06 104 LEU A N 1
ATOM 798 C CA . LEU A 1 104 ? 2.446 -2.114 -4.421 1.00 80.06 104 LEU A CA 1
ATOM 799 C C . LEU A 1 104 ? 3.107 -2.451 -3.073 1.00 80.06 104 LEU A C 1
ATOM 801 O O . LEU A 1 104 ? 3.507 -3.592 -2.849 1.00 80.06 104 LEU A O 1
ATOM 805 N N . TYR A 1 105 ? 3.176 -1.492 -2.144 1.00 74.00 105 TYR A N 1
ATOM 806 C CA . TYR A 1 105 ? 3.884 -1.654 -0.866 1.00 74.00 105 TYR A CA 1
ATOM 807 C C . TYR A 1 105 ? 3.338 -2.771 0.040 1.00 74.00 105 TYR A C 1
ATOM 809 O O . TYR A 1 105 ? 4.060 -3.296 0.879 1.00 74.00 105 TYR A O 1
ATOM 817 N N . ASN A 1 106 ? 2.067 -3.148 -0.112 1.00 70.94 106 ASN A N 1
ATOM 818 C CA . ASN A 1 106 ? 1.370 -3.983 0.869 1.00 70.94 106 ASN A CA 1
ATOM 819 C C . ASN A 1 106 ? 1.688 -5.492 0.751 1.00 70.94 106 ASN A C 1
ATOM 821 O O . ASN A 1 106 ? 1.353 -6.280 1.636 1.00 70.94 106 ASN A O 1
ATOM 825 N N . ARG A 1 107 ? 2.313 -5.938 -0.351 1.00 81.62 107 ARG A N 1
ATOM 826 C CA . ARG A 1 107 ? 2.668 -7.352 -0.582 1.00 81.62 107 ARG A CA 1
ATOM 827 C C . ARG A 1 107 ? 4.036 -7.467 -1.251 1.00 81.62 107 ARG A C 1
ATOM 829 O O . ARG A 1 107 ? 4.203 -7.061 -2.398 1.00 81.62 107 ARG A O 1
ATOM 836 N N . ARG A 1 108 ? 4.988 -8.109 -0.560 1.00 83.31 108 ARG A N 1
ATOM 837 C CA . ARG A 1 108 ? 6.376 -8.282 -1.034 1.00 83.31 108 ARG A CA 1
ATOM 838 C C . ARG A 1 108 ? 6.446 -8.923 -2.424 1.00 83.31 108 ARG A C 1
ATOM 840 O O . ARG A 1 108 ? 7.166 -8.417 -3.272 1.00 83.31 108 ARG A O 1
ATOM 847 N N . SER A 1 109 ? 5.666 -9.973 -2.685 1.00 84.88 109 SER A N 1
ATOM 848 C CA . SER A 1 109 ? 5.676 -10.685 -3.972 1.00 84.88 109 SER A CA 1
ATOM 849 C C . SER A 1 109 ? 5.288 -9.787 -5.154 1.00 84.88 109 SER A C 1
ATOM 851 O O . SER A 1 109 ? 5.955 -9.802 -6.184 1.00 84.88 109 SER A O 1
ATOM 853 N N . TYR A 1 110 ? 4.250 -8.958 -4.998 1.00 88.06 110 TYR A N 1
ATOM 854 C CA . TYR A 1 110 ? 3.804 -8.023 -6.041 1.00 88.06 110 TYR A CA 1
ATOM 855 C C . TYR A 1 110 ? 4.806 -6.894 -6.258 1.00 88.06 110 TYR A C 1
ATOM 857 O O . TYR A 1 110 ? 5.058 -6.498 -7.395 1.00 88.06 110 TYR A O 1
ATOM 865 N N . LEU A 1 111 ? 5.403 -6.412 -5.168 1.00 87.62 111 LEU A N 1
ATOM 866 C CA . LEU A 1 111 ? 6.457 -5.411 -5.218 1.00 87.62 111 LEU A CA 1
ATOM 867 C C . LEU A 1 111 ? 7.669 -5.933 -6.002 1.00 87.62 111 LEU A C 1
ATOM 869 O O . LEU A 1 111 ? 8.106 -5.275 -6.940 1.00 87.62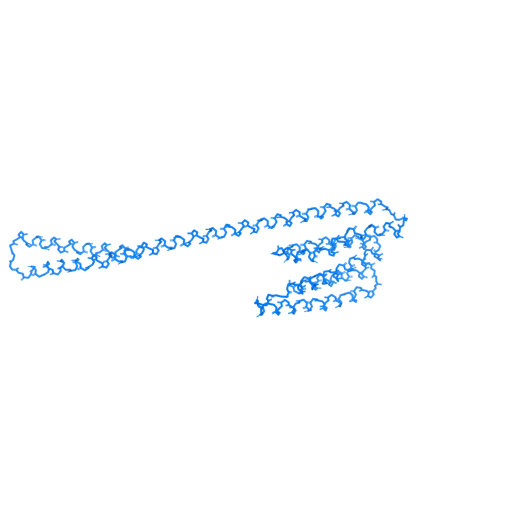 111 LEU A O 1
ATOM 873 N N . PHE A 1 112 ? 8.161 -7.140 -5.707 1.00 88.69 112 PHE A N 1
ATOM 874 C CA . PHE A 1 112 ? 9.261 -7.735 -6.473 1.00 88.69 112 PHE A CA 1
ATOM 875 C C . PHE A 1 112 ? 8.900 -7.950 -7.947 1.00 88.69 112 PHE A C 1
ATOM 877 O O . PHE A 1 112 ? 9.698 -7.600 -8.814 1.00 88.69 112 PHE A O 1
ATOM 884 N N . ALA A 1 113 ? 7.694 -8.441 -8.244 1.00 89.69 113 ALA A N 1
ATOM 885 C CA . ALA A 1 113 ? 7.236 -8.649 -9.618 1.00 89.69 113 ALA A CA 1
ATOM 886 C C . ALA A 1 113 ? 7.212 -7.353 -10.452 1.00 89.69 113 ALA A C 1
ATOM 888 O O . ALA A 1 113 ? 7.551 -7.377 -11.633 1.00 89.69 113 ALA A O 1
ATOM 889 N N . GLY A 1 114 ? 6.844 -6.221 -9.841 1.00 89.44 114 GLY A N 1
ATOM 890 C CA . GLY A 1 114 ? 6.828 -4.915 -10.509 1.00 89.44 114 GLY A CA 1
ATOM 891 C C . GLY A 1 114 ? 8.184 -4.195 -10.541 1.00 89.44 114 GLY A C 1
ATOM 892 O O . GLY A 1 114 ? 8.432 -3.366 -11.416 1.00 89.44 114 GLY A O 1
ATOM 893 N N . LEU A 1 115 ? 9.083 -4.474 -9.596 1.00 91.44 115 LEU A N 1
ATOM 894 C CA . LEU A 1 115 ? 10.398 -3.823 -9.553 1.00 91.44 115 LEU A CA 1
ATOM 895 C C . LEU A 1 115 ? 11.421 -4.508 -10.457 1.00 91.44 115 LEU A C 1
ATOM 897 O O . LEU A 1 115 ? 12.268 -3.835 -11.041 1.00 91.44 115 LEU A O 1
ATOM 901 N N . LEU A 1 116 ? 11.355 -5.835 -10.567 1.00 91.19 116 LEU A N 1
ATOM 902 C CA . LEU A 1 116 ? 12.429 -6.633 -11.150 1.00 91.19 116 LEU A CA 1
ATOM 903 C C . LEU A 1 116 ? 12.715 -6.293 -12.627 1.00 91.19 116 LEU A C 1
ATOM 905 O O . LEU A 1 116 ? 13.875 -6.013 -12.920 1.00 91.19 116 LEU A O 1
ATOM 909 N N . PRO A 1 117 ? 11.729 -6.191 -13.544 1.00 91.81 117 PRO A N 1
ATOM 910 C CA . PRO A 1 117 ? 12.001 -5.792 -14.931 1.00 91.81 117 PRO A CA 1
ATOM 911 C C . PRO A 1 117 ? 12.684 -4.420 -15.055 1.00 91.81 117 PRO A C 1
ATOM 913 O O . PRO A 1 117 ? 13.648 -4.266 -15.801 1.00 91.81 117 PRO A O 1
ATOM 916 N N . HIS A 1 118 ? 12.230 -3.435 -14.277 1.00 92.12 118 HIS A N 1
ATOM 917 C CA . HIS A 1 118 ? 12.801 -2.088 -14.263 1.00 92.12 118 HIS A CA 1
ATOM 918 C C . HIS A 1 118 ? 14.240 -2.076 -13.737 1.00 92.12 118 HIS A C 1
ATOM 920 O O . HIS A 1 118 ? 15.117 -1.468 -14.348 1.00 92.12 118 HIS A O 1
ATOM 926 N N . ALA A 1 119 ? 14.490 -2.768 -12.622 1.00 91.75 119 ALA A N 1
ATOM 927 C CA . ALA A 1 119 ? 15.817 -2.857 -12.024 1.00 91.75 119 ALA A CA 1
ATOM 928 C C . ALA A 1 119 ? 16.809 -3.576 -12.950 1.00 91.75 119 ALA A C 1
ATOM 930 O O . ALA A 1 119 ? 17.948 -3.134 -13.076 1.00 91.75 119 ALA A O 1
ATOM 931 N N . LEU A 1 120 ? 16.369 -4.641 -13.631 1.00 92.00 120 LEU A N 1
ATOM 932 C CA . LEU A 1 120 ? 17.190 -5.352 -14.611 1.00 92.00 120 LEU A CA 1
ATOM 933 C C . LEU A 1 120 ? 17.564 -4.447 -15.787 1.00 92.00 120 LEU A C 1
ATOM 935 O O . LEU A 1 120 ? 18.736 -4.370 -16.138 1.00 92.00 120 LEU A O 1
ATOM 939 N N . TYR A 1 121 ? 16.615 -3.718 -16.374 1.00 90.56 121 TYR A N 1
ATOM 940 C CA . TYR A 1 121 ? 16.938 -2.803 -17.472 1.00 90.56 121 TYR A CA 1
ATOM 941 C C . TYR A 1 121 ? 17.911 -1.706 -17.045 1.00 90.56 121 TYR A C 1
ATOM 943 O O . TYR A 1 121 ? 18.871 -1.441 -17.762 1.00 90.56 121 TYR A O 1
ATOM 951 N N . LEU A 1 122 ? 17.731 -1.139 -15.853 1.00 90.12 122 LEU A N 1
ATOM 952 C CA . LEU A 1 122 ? 18.629 -0.105 -15.347 1.00 90.12 122 LEU A CA 1
ATOM 953 C C . LEU A 1 122 ? 20.066 -0.620 -15.124 1.00 90.12 122 LEU A C 1
ATOM 955 O O . LEU A 1 122 ? 21.018 0.099 -15.400 1.00 90.12 122 LEU A O 1
ATOM 959 N N . LEU A 1 123 ? 20.226 -1.870 -14.671 1.00 90.62 123 LEU A N 1
ATOM 960 C CA . LEU A 1 123 ? 21.531 -2.510 -14.429 1.00 90.62 123 LEU A CA 1
ATOM 961 C C . LEU A 1 123 ? 22.226 -2.997 -15.707 1.00 90.62 123 LEU A C 1
ATOM 963 O O . LEU A 1 123 ? 23.449 -2.904 -15.842 1.00 90.62 123 LEU A O 1
ATOM 967 N N . PHE A 1 124 ? 21.461 -3.586 -16.626 1.00 90.81 124 PHE A N 1
ATOM 968 C CA . PHE A 1 124 ? 22.032 -4.323 -17.749 1.00 90.81 124 PHE A CA 1
ATOM 969 C C . PHE A 1 124 ? 22.139 -3.490 -19.026 1.00 90.81 124 PHE A C 1
ATOM 971 O O . PHE A 1 124 ? 23.088 -3.713 -19.772 1.00 90.81 124 PHE A O 1
ATOM 978 N N . LEU A 1 125 ? 21.261 -2.511 -19.281 1.00 90.88 125 LEU A N 1
ATOM 979 C CA . LEU A 1 125 ? 21.323 -1.715 -20.518 1.00 90.88 125 LEU A CA 1
ATOM 980 C C . LEU A 1 125 ? 22.654 -0.958 -20.701 1.00 90.88 125 LEU A C 1
ATOM 982 O O . LEU A 1 125 ? 23.230 -1.061 -21.791 1.00 90.88 125 LEU A O 1
ATOM 986 N N . PRO A 1 126 ? 23.218 -0.277 -19.679 1.00 90.19 126 PRO A N 1
ATOM 987 C CA . PRO A 1 126 ? 24.518 0.378 -19.827 1.00 90.19 126 PRO A CA 1
ATOM 988 C C . PRO A 1 126 ? 25.642 -0.624 -20.105 1.00 90.19 126 PRO A C 1
ATOM 990 O O . PRO A 1 126 ? 26.491 -0.395 -20.964 1.00 90.19 126 PRO A O 1
ATOM 993 N N . SER A 1 127 ? 25.604 -1.771 -19.426 1.00 87.50 127 SER A N 1
ATOM 994 C CA . SER A 1 127 ? 26.602 -2.836 -19.557 1.00 87.50 127 SER A CA 1
ATOM 995 C C . SER A 1 127 ? 26.553 -3.513 -20.931 1.00 87.50 127 SER A C 1
ATOM 997 O O . SER A 1 127 ? 27.591 -3.773 -21.528 1.00 87.50 127 SER A O 1
ATOM 999 N N . VAL A 1 128 ? 25.353 -3.749 -21.469 1.00 88.19 128 VAL A N 1
ATOM 1000 C CA . VAL A 1 128 ? 25.153 -4.283 -22.825 1.00 88.19 128 VAL A CA 1
ATOM 1001 C C . VAL A 1 128 ? 25.650 -3.288 -23.874 1.00 88.19 128 VAL A C 1
ATOM 1003 O O . VAL A 1 128 ? 26.338 -3.678 -24.813 1.00 88.19 128 VAL A O 1
ATOM 1006 N N . THR A 1 129 ? 25.376 -1.997 -23.683 1.00 87.56 129 THR A N 1
ATOM 1007 C CA . THR A 1 129 ? 25.838 -0.938 -24.597 1.00 87.56 129 THR A CA 1
ATOM 1008 C C . THR A 1 129 ? 27.363 -0.864 -24.645 1.00 87.56 129 THR A C 1
ATOM 1010 O O . THR A 1 129 ? 27.928 -0.761 -25.727 1.00 87.56 129 THR A O 1
ATOM 1013 N N . ALA A 1 130 ? 28.039 -1.011 -23.500 1.00 85.62 130 ALA A N 1
ATOM 1014 C CA . ALA A 1 130 ? 29.503 -1.029 -23.437 1.00 85.62 130 ALA A CA 1
ATOM 1015 C C . ALA A 1 130 ? 30.135 -2.177 -24.250 1.00 85.62 130 ALA A C 1
ATOM 1017 O O . ALA A 1 130 ? 31.263 -2.049 -24.719 1.00 85.62 130 ALA A O 1
ATOM 1018 N N . VAL A 1 131 ? 29.419 -3.296 -24.416 1.00 85.00 131 VAL A N 1
ATOM 1019 C CA . VAL A 1 131 ? 29.882 -4.456 -25.195 1.00 85.00 131 VAL A CA 1
ATOM 1020 C C . VAL A 1 131 ? 29.581 -4.292 -26.686 1.00 85.00 131 VAL A C 1
ATOM 1022 O O . VAL A 1 131 ? 30.408 -4.660 -27.517 1.00 85.00 131 VAL A O 1
ATOM 1025 N N . ILE A 1 132 ? 28.405 -3.759 -27.031 1.00 84.19 132 ILE A N 1
ATOM 1026 C CA . ILE A 1 132 ? 27.950 -3.625 -28.426 1.00 84.19 132 ILE A CA 1
ATOM 1027 C C . ILE A 1 132 ? 28.604 -2.425 -29.125 1.00 84.19 132 ILE A C 1
ATOM 1029 O O . ILE A 1 132 ? 28.887 -2.496 -30.320 1.00 84.19 132 ILE A O 1
ATOM 1033 N N . GLU A 1 133 ? 28.891 -1.347 -28.391 1.00 82.56 133 GLU A N 1
ATOM 1034 C CA . GLU A 1 133 ? 29.489 -0.112 -28.910 1.00 82.56 133 GLU A CA 1
ATOM 1035 C C . GLU A 1 133 ? 30.831 0.193 -28.203 1.00 82.56 133 GLU A C 1
ATOM 1037 O O . GLU A 1 133 ? 30.906 1.121 -27.394 1.00 82.56 133 GLU A O 1
ATOM 1042 N N . PRO A 1 134 ? 31.931 -0.532 -28.504 1.00 68.69 134 PRO A N 1
ATOM 1043 C CA . PRO A 1 134 ? 33.207 -0.389 -27.786 1.00 68.69 134 PRO A CA 1
ATOM 1044 C C . PRO A 1 134 ? 33.868 0.994 -27.910 1.00 68.69 134 PRO A C 1
ATOM 1046 O O . PRO A 1 134 ? 34.786 1.306 -27.158 1.00 68.69 134 PRO A O 1
ATOM 1049 N N . GLY A 1 135 ? 33.439 1.811 -28.881 1.00 68.38 135 GLY A N 1
ATOM 1050 C CA . GLY A 1 135 ? 33.923 3.179 -29.096 1.00 68.38 135 GLY A CA 1
ATOM 1051 C C . GLY A 1 135 ? 33.178 4.246 -28.289 1.00 68.38 135 GLY A C 1
ATOM 1052 O O . GLY A 1 135 ? 33.509 5.426 -28.394 1.00 68.38 135 GLY A O 1
ATOM 1053 N N . HIS A 1 136 ? 32.160 3.861 -27.517 1.00 74.44 136 HIS A N 1
ATOM 1054 C CA . HIS A 1 136 ? 31.404 4.791 -26.691 1.00 74.44 136 HIS A CA 1
ATOM 1055 C C . HIS A 1 136 ? 32.191 5.188 -25.432 1.00 74.44 136 HIS A C 1
ATOM 1057 O O . HIS A 1 136 ? 33.107 4.488 -25.002 1.00 74.44 136 HIS A O 1
ATOM 1063 N N . ASN A 1 137 ? 31.837 6.314 -24.807 1.00 78.19 137 ASN A N 1
ATOM 1064 C CA . ASN A 1 137 ? 32.528 6.782 -23.607 1.00 78.19 137 ASN A CA 1
ATOM 1065 C C . ASN A 1 137 ? 32.243 5.853 -22.408 1.00 78.19 137 ASN A C 1
ATOM 1067 O O . ASN A 1 137 ? 31.274 6.044 -21.666 1.00 78.19 137 ASN A O 1
ATOM 1071 N N . SER A 1 138 ? 33.100 4.845 -22.209 1.00 79.31 138 SER A N 1
ATOM 1072 C CA . SER A 1 138 ? 32.991 3.836 -21.144 1.00 79.31 138 SER A CA 1
ATOM 1073 C C . SER A 1 138 ? 32.861 4.443 -19.744 1.00 79.31 138 SER A C 1
ATOM 1075 O O . SER A 1 138 ? 32.256 3.838 -18.859 1.00 79.31 138 SER A O 1
ATOM 1077 N N . PHE A 1 139 ? 33.373 5.661 -19.543 1.00 84.38 139 PHE A N 1
ATOM 1078 C CA . PHE A 1 139 ? 33.251 6.386 -18.282 1.00 84.38 139 PHE A CA 1
ATOM 1079 C C . PHE A 1 139 ? 31.807 6.824 -17.984 1.00 84.38 139 PHE A C 1
ATOM 1081 O O . PHE A 1 139 ? 31.342 6.678 -16.854 1.00 84.38 139 PHE A O 1
ATOM 1088 N N . THR A 1 140 ? 31.058 7.284 -18.991 1.00 84.00 140 THR A N 1
ATOM 1089 C CA . THR A 1 140 ? 29.649 7.684 -18.829 1.00 84.00 140 THR A CA 1
ATOM 1090 C C . THR A 1 140 ? 28.783 6.492 -18.425 1.00 84.00 140 THR A C 1
ATOM 1092 O O . THR A 1 140 ? 28.000 6.583 -17.479 1.00 84.00 140 THR A O 1
ATOM 1095 N N . LEU A 1 141 ? 28.959 5.344 -19.087 1.00 85.75 141 LEU A N 1
ATOM 1096 C CA . LEU A 1 141 ? 28.215 4.116 -18.774 1.00 85.75 141 LEU A CA 1
ATOM 1097 C C . LEU A 1 141 ? 28.544 3.595 -17.366 1.00 85.75 141 LEU A C 1
ATOM 1099 O O . LEU A 1 141 ? 27.651 3.151 -16.641 1.00 85.75 141 LEU A O 1
ATOM 1103 N N . PHE A 1 142 ? 29.807 3.714 -16.945 1.00 87.19 142 PHE A N 1
ATOM 1104 C CA . PHE A 1 142 ? 30.222 3.394 -15.582 1.00 87.19 142 PHE A CA 1
ATOM 1105 C C . PHE A 1 142 ? 29.529 4.285 -14.540 1.00 87.19 142 PHE A C 1
ATOM 1107 O O . PHE A 1 142 ? 28.987 3.765 -13.563 1.00 87.19 142 PHE A O 1
ATOM 1114 N N . ILE A 1 143 ? 29.473 5.604 -14.760 1.00 89.00 143 ILE A N 1
ATOM 1115 C CA . ILE A 1 143 ? 28.769 6.535 -13.860 1.00 89.00 143 ILE A CA 1
ATOM 1116 C C . ILE A 1 143 ? 27.283 6.178 -13.749 1.00 89.00 143 ILE A C 1
ATOM 1118 O O . ILE A 1 143 ? 26.743 6.167 -12.640 1.00 89.00 143 ILE A O 1
ATOM 1122 N N . VAL A 1 144 ? 26.624 5.845 -14.863 1.00 89.62 144 VAL A N 1
ATOM 1123 C CA . VAL A 1 144 ? 25.210 5.432 -14.850 1.00 89.62 144 VAL A CA 1
ATOM 1124 C C . VAL A 1 144 ? 25.014 4.165 -14.012 1.00 89.62 144 VAL A C 1
ATOM 1126 O O . VAL A 1 144 ? 24.079 4.103 -13.210 1.00 89.62 144 VAL A O 1
ATOM 1129 N N . ASN A 1 145 ? 25.912 3.184 -14.118 1.00 90.38 145 ASN A N 1
ATOM 1130 C CA . ASN A 1 145 ? 25.867 1.983 -13.282 1.00 90.38 145 ASN A CA 1
ATOM 1131 C C . ASN A 1 145 ? 26.059 2.311 -11.792 1.00 90.38 145 ASN A C 1
ATOM 1133 O O . ASN A 1 145 ? 25.292 1.830 -10.958 1.00 90.38 145 ASN A O 1
ATOM 1137 N N . VAL A 1 146 ? 27.021 3.171 -11.438 1.00 92.50 146 VAL A N 1
ATOM 1138 C CA . VAL A 1 146 ? 27.212 3.616 -10.044 1.00 92.50 146 VAL A CA 1
ATOM 1139 C C . VAL A 1 146 ? 25.952 4.310 -9.515 1.00 92.50 146 VAL A C 1
ATOM 1141 O O . VAL A 1 146 ? 25.458 3.956 -8.442 1.00 92.50 146 VAL A O 1
ATOM 1144 N N . GLY A 1 147 ? 25.381 5.239 -10.287 1.00 91.44 147 GLY A N 1
ATOM 1145 C CA . GLY A 1 147 ? 24.126 5.912 -9.944 1.00 91.44 147 GLY A CA 1
ATOM 1146 C C . GLY A 1 147 ? 22.960 4.935 -9.774 1.00 91.44 147 GLY A C 1
ATOM 1147 O O . GLY A 1 147 ? 22.162 5.078 -8.848 1.00 91.44 147 GLY A O 1
ATOM 1148 N N . THR A 1 148 ? 22.911 3.889 -10.600 1.00 91.62 148 THR A N 1
ATOM 1149 C CA . THR A 1 148 ? 21.928 2.803 -10.503 1.00 91.62 148 THR A CA 1
ATOM 1150 C C . THR A 1 148 ? 22.051 2.046 -9.184 1.00 91.62 148 THR A C 1
ATOM 1152 O O . THR A 1 148 ? 21.044 1.845 -8.505 1.00 91.62 148 THR A O 1
ATOM 1155 N N . PHE A 1 149 ? 23.265 1.670 -8.771 1.00 93.06 149 PHE A N 1
ATOM 1156 C CA . PHE A 1 149 ? 23.480 1.004 -7.482 1.00 93.06 149 PHE A CA 1
ATOM 1157 C C . PHE A 1 149 ? 23.069 1.886 -6.300 1.00 93.06 149 PHE A C 1
ATOM 1159 O O . PHE A 1 149 ? 22.387 1.407 -5.391 1.00 93.06 149 PHE A O 1
ATOM 1166 N N . VAL A 1 150 ? 23.419 3.176 -6.330 1.00 94.81 150 VAL A N 1
ATOM 1167 C CA . VAL A 1 150 ? 23.003 4.141 -5.298 1.00 94.81 150 VAL A CA 1
ATOM 1168 C C . VAL A 1 150 ? 21.477 4.266 -5.257 1.00 94.81 150 VAL A C 1
ATOM 1170 O O . VAL A 1 150 ? 20.878 4.187 -4.183 1.00 94.81 150 VAL A O 1
ATOM 1173 N N . PHE A 1 151 ? 20.828 4.402 -6.416 1.00 93.12 151 PHE A N 1
ATOM 1174 C CA . PHE A 1 151 ? 19.374 4.516 -6.512 1.00 93.12 151 PHE A CA 1
ATOM 1175 C C . PHE A 1 151 ? 18.662 3.259 -5.998 1.00 93.12 151 PHE A C 1
ATOM 1177 O O . PHE A 1 151 ? 17.751 3.365 -5.177 1.00 93.12 151 PHE A O 1
ATOM 1184 N N . LEU A 1 152 ? 19.092 2.067 -6.422 1.00 92.44 152 LEU A N 1
ATOM 1185 C CA . LEU A 1 152 ? 18.518 0.800 -5.963 1.00 92.44 152 LEU A CA 1
ATOM 1186 C C . LEU A 1 152 ? 18.751 0.576 -4.464 1.00 92.44 152 LEU A C 1
ATOM 1188 O O . LEU A 1 152 ? 17.857 0.071 -3.784 1.00 92.44 152 LEU A O 1
ATOM 1192 N N . GLY A 1 153 ? 19.904 0.992 -3.932 1.00 93.69 153 GLY A N 1
ATOM 1193 C CA . GLY A 1 153 ? 20.184 0.987 -2.496 1.00 93.69 153 GLY A CA 1
ATOM 1194 C C . GLY A 1 153 ? 19.216 1.878 -1.714 1.00 93.69 153 GLY A C 1
ATOM 1195 O O . GLY A 1 153 ? 18.580 1.411 -0.766 1.00 93.69 153 GLY A O 1
ATOM 1196 N N . ASN A 1 154 ? 19.030 3.124 -2.161 1.00 92.44 154 ASN A N 1
ATOM 1197 C CA . ASN A 1 154 ? 18.067 4.064 -1.575 1.00 92.44 154 ASN A CA 1
ATOM 1198 C C . ASN A 1 154 ? 16.629 3.539 -1.664 1.00 92.44 154 ASN A C 1
ATOM 1200 O O . ASN A 1 154 ? 15.872 3.632 -0.697 1.00 92.44 154 ASN A O 1
ATOM 1204 N N . LEU A 1 155 ? 16.255 2.933 -2.793 1.00 91.56 155 LEU A N 1
ATOM 1205 C CA . LEU A 1 155 ? 14.937 2.337 -2.988 1.00 91.56 155 LEU A CA 1
ATOM 1206 C C . LEU A 1 155 ? 14.718 1.143 -2.050 1.00 91.56 155 LEU A C 1
ATOM 1208 O O . LEU A 1 155 ? 13.663 1.030 -1.429 1.00 91.56 155 LEU A O 1
ATOM 1212 N N . ALA A 1 156 ? 15.715 0.267 -1.907 1.00 91.12 156 ALA A N 1
ATOM 1213 C CA . ALA A 1 156 ? 15.655 -0.872 -0.998 1.00 91.12 156 ALA A CA 1
ATOM 1214 C C . ALA A 1 156 ? 15.541 -0.422 0.464 1.00 91.12 156 ALA A C 1
ATOM 1216 O O . ALA A 1 156 ? 14.753 -0.994 1.223 1.00 91.12 156 ALA A O 1
ATOM 1217 N N . TRP A 1 157 ? 16.287 0.617 0.852 1.00 92.25 157 TRP A N 1
ATOM 1218 C CA . TRP A 1 157 ? 16.163 1.242 2.167 1.00 92.25 157 TRP A CA 1
ATOM 1219 C C . TRP A 1 157 ? 14.760 1.828 2.378 1.00 92.25 157 TRP A C 1
ATOM 1221 O O . TRP A 1 157 ? 14.107 1.483 3.362 1.00 92.25 157 TRP A O 1
ATOM 1231 N N . ALA A 1 158 ? 14.236 2.594 1.417 1.00 89.75 158 ALA A N 1
ATOM 1232 C CA . ALA A 1 158 ? 12.895 3.176 1.490 1.00 89.75 158 ALA A CA 1
ATOM 1233 C C . ALA A 1 158 ? 11.791 2.106 1.603 1.00 89.75 158 ALA A C 1
ATOM 1235 O O . ALA A 1 158 ? 10.870 2.237 2.410 1.00 89.75 158 ALA A O 1
ATOM 1236 N N . VAL A 1 159 ? 11.897 1.007 0.847 1.00 88.69 159 VAL A N 1
ATOM 1237 C CA . VAL A 1 159 ? 10.959 -0.126 0.932 1.00 88.69 159 VAL A CA 1
ATOM 1238 C C . VAL A 1 159 ? 11.030 -0.805 2.301 1.00 88.69 159 VAL A C 1
ATOM 1240 O O . VAL A 1 159 ? 9.994 -1.184 2.852 1.00 88.69 159 VAL A O 1
ATOM 1243 N N . ARG A 1 160 ? 12.229 -0.981 2.869 1.00 89.25 160 ARG A N 1
ATOM 1244 C CA . ARG A 1 160 ? 12.391 -1.551 4.218 1.00 89.25 160 ARG A CA 1
ATOM 1245 C C . ARG A 1 160 ? 11.783 -0.641 5.281 1.00 89.25 160 ARG A C 1
ATOM 1247 O O . ARG A 1 160 ? 11.006 -1.136 6.094 1.00 89.25 160 ARG A O 1
ATOM 1254 N N . GLN A 1 161 ? 12.068 0.658 5.214 1.00 89.44 161 GLN A N 1
ATOM 1255 C CA . GLN A 1 161 ? 11.533 1.663 6.129 1.00 89.44 161 GLN A CA 1
ATOM 1256 C C . GLN A 1 161 ? 9.999 1.682 6.103 1.00 89.44 161 GLN A C 1
ATOM 1258 O O . GLN A 1 161 ? 9.362 1.576 7.146 1.00 89.44 161 GLN A O 1
ATOM 1263 N N . ASN A 1 162 ? 9.393 1.725 4.911 1.00 87.75 162 ASN A N 1
ATOM 1264 C CA . ASN A 1 162 ? 7.935 1.740 4.772 1.00 87.75 162 ASN A CA 1
ATOM 1265 C C . ASN A 1 162 ? 7.283 0.465 5.338 1.00 87.75 162 ASN A C 1
ATOM 1267 O O . ASN A 1 162 ? 6.260 0.525 6.016 1.00 87.75 162 ASN A O 1
ATOM 1271 N N . ASN A 1 163 ? 7.897 -0.701 5.108 1.00 86.19 163 ASN A N 1
ATOM 1272 C CA . ASN A 1 163 ? 7.401 -1.960 5.667 1.00 86.19 163 ASN A CA 1
ATOM 1273 C C . ASN A 1 163 ? 7.455 -1.987 7.200 1.00 86.19 163 ASN A C 1
ATOM 1275 O O . ASN A 1 163 ? 6.546 -2.541 7.813 1.00 86.19 163 ASN A O 1
ATOM 1279 N N . GLN A 1 164 ? 8.494 -1.414 7.814 1.00 89.38 164 GLN A N 1
ATOM 1280 C CA . GLN A 1 164 ? 8.578 -1.299 9.273 1.00 89.38 164 GLN A CA 1
ATOM 1281 C C . GLN A 1 164 ? 7.485 -0.374 9.811 1.00 89.38 164 GLN A C 1
ATOM 1283 O O . GLN A 1 164 ? 6.702 -0.801 10.653 1.00 89.38 164 GLN A O 1
ATOM 1288 N N . SER A 1 165 ? 7.326 0.820 9.234 1.00 89.75 165 SER A N 1
ATOM 1289 C CA . SER A 1 165 ? 6.286 1.766 9.662 1.00 89.75 165 SER A CA 1
ATOM 1290 C C . SER A 1 165 ? 4.866 1.193 9.566 1.00 89.75 165 SER A C 1
ATOM 1292 O O . SER A 1 165 ? 4.014 1.504 10.395 1.00 89.75 165 SER A O 1
ATOM 1294 N N . LEU A 1 166 ? 4.594 0.326 8.586 1.00 87.25 166 LEU A N 1
ATOM 1295 C CA . LEU A 1 166 ? 3.303 -0.363 8.473 1.00 87.25 166 LEU A CA 1
ATOM 1296 C C . LEU A 1 166 ? 3.086 -1.419 9.560 1.00 87.25 166 LEU A C 1
ATOM 1298 O O . LEU A 1 166 ? 1.951 -1.608 9.999 1.00 87.25 166 LEU A O 1
ATOM 1302 N N . LEU A 1 167 ? 4.145 -2.118 9.971 1.00 89.81 167 LEU A N 1
ATOM 1303 C CA . LEU A 1 167 ? 4.078 -3.068 11.080 1.00 89.81 167 LEU A CA 1
ATOM 1304 C C . LEU A 1 167 ? 3.825 -2.332 12.395 1.00 89.81 167 LEU A C 1
ATOM 1306 O O . LEU A 1 167 ? 2.906 -2.714 13.116 1.00 89.81 167 LEU A O 1
ATOM 1310 N N . ASP A 1 168 ? 4.550 -1.244 12.646 1.00 93.81 168 ASP A N 1
ATOM 1311 C CA . ASP A 1 168 ? 4.389 -0.425 13.852 1.00 93.81 168 ASP A CA 1
ATOM 1312 C C . ASP A 1 168 ? 2.975 0.162 13.938 1.00 93.81 168 ASP A C 1
ATOM 1314 O O . ASP A 1 168 ? 2.309 0.058 14.968 1.00 93.81 168 ASP A O 1
ATOM 1318 N N . LEU A 1 169 ? 2.463 0.698 12.821 1.00 93.19 169 LEU A N 1
ATOM 1319 C CA . LEU A 1 169 ? 1.093 1.205 12.743 1.00 93.19 169 LEU A CA 1
ATOM 1320 C C . LEU A 1 169 ? 0.059 0.110 13.028 1.00 93.19 169 LEU A C 1
ATOM 1322 O O . LEU A 1 169 ? -0.962 0.373 13.665 1.00 93.19 169 LEU A O 1
ATOM 1326 N N . LYS A 1 170 ? 0.299 -1.115 12.547 1.00 92.75 170 LYS A N 1
ATOM 1327 C CA . LYS A 1 170 ? -0.597 -2.244 12.801 1.00 92.75 170 LYS A CA 1
ATOM 1328 C C . LYS A 1 170 ? -0.601 -2.627 14.282 1.00 92.75 170 LYS A C 1
ATOM 1330 O O . LYS A 1 170 ? -1.681 -2.781 14.838 1.00 92.75 170 LYS A O 1
ATOM 1335 N N . VAL A 1 171 ? 0.572 -2.727 14.908 1.00 96.12 171 VAL A N 1
ATOM 1336 C CA . VAL A 1 171 ? 0.701 -3.038 16.342 1.00 96.12 171 VAL A CA 1
ATOM 1337 C C . VAL A 1 171 ? 0.004 -1.973 17.186 1.00 96.12 171 VAL A C 1
ATOM 1339 O O . VAL A 1 171 ? -0.885 -2.310 17.962 1.00 96.12 171 VAL A O 1
ATOM 1342 N N . ALA A 1 172 ? 0.300 -0.691 16.954 1.00 96.25 172 ALA A N 1
ATOM 1343 C CA . ALA A 1 172 ? -0.330 0.410 17.681 1.00 96.25 172 ALA A CA 1
ATOM 1344 C C . ALA A 1 172 ? -1.861 0.430 17.515 1.00 96.25 172 ALA A C 1
ATOM 1346 O O . ALA A 1 172 ? -2.597 0.722 18.458 1.00 96.25 172 ALA A O 1
ATOM 1347 N N . LYS A 1 173 ? -2.366 0.097 16.319 1.00 96.56 173 LYS A N 1
ATOM 1348 C CA . LYS A 1 173 ? -3.808 -0.015 16.072 1.00 96.56 173 LYS A CA 1
ATOM 1349 C C . LYS A 1 173 ? -4.433 -1.175 16.848 1.00 96.56 173 LYS A C 1
ATOM 1351 O O . LYS A 1 173 ? -5.506 -0.994 17.425 1.00 96.56 173 LYS A O 1
ATOM 1356 N N . ASP A 1 174 ? -3.793 -2.341 16.843 1.00 96.44 174 ASP A N 1
ATOM 1357 C CA . ASP A 1 174 ? -4.286 -3.530 17.541 1.00 96.44 174 ASP A CA 1
ATOM 1358 C C . ASP A 1 174 ? -4.285 -3.302 19.069 1.00 96.44 174 ASP A C 1
ATOM 1360 O O . ASP A 1 174 ? -5.270 -3.620 19.739 1.00 96.44 174 ASP A O 1
ATOM 1364 N N . GLU A 1 175 ? -3.248 -2.653 19.610 1.00 96.75 175 GLU A N 1
ATOM 1365 C CA . GLU A 1 175 ? -3.167 -2.237 21.019 1.00 96.75 175 GLU A CA 1
ATOM 1366 C C . GLU A 1 175 ? -4.254 -1.221 21.389 1.00 96.75 175 GLU A C 1
ATOM 1368 O O . GLU A 1 175 ? -4.967 -1.408 22.376 1.00 96.75 175 GLU A O 1
ATOM 1373 N N . ALA A 1 176 ? -4.445 -0.179 20.573 1.00 97.06 176 ALA A N 1
ATOM 1374 C CA . ALA A 1 176 ? -5.495 0.814 20.794 1.00 97.06 176 ALA A CA 1
ATOM 1375 C C . ALA A 1 176 ? -6.895 0.180 20.764 1.00 97.06 176 ALA A C 1
ATOM 1377 O O . ALA A 1 176 ? -7.761 0.525 21.571 1.00 97.06 176 ALA A O 1
ATOM 1378 N N . GLN A 1 177 ? -7.124 -0.775 19.859 1.00 97.25 177 GLN A N 1
ATOM 1379 C CA . GLN A 1 177 ? -8.385 -1.505 19.782 1.00 97.25 177 GLN A CA 1
ATOM 1380 C C . GLN A 1 177 ? -8.594 -2.416 21.002 1.00 97.25 177 GLN A C 1
ATOM 1382 O O . GLN A 1 177 ? -9.714 -2.497 21.512 1.00 97.25 177 GLN A O 1
ATOM 1387 N N . ALA A 1 178 ? -7.539 -3.073 21.492 1.00 96.75 178 ALA A N 1
ATOM 1388 C CA . ALA A 1 178 ? -7.598 -3.889 22.702 1.00 96.75 178 ALA A CA 1
ATOM 1389 C C . ALA A 1 178 ? -7.893 -3.041 23.951 1.00 96.75 178 ALA A C 1
ATOM 1391 O O . ALA A 1 178 ? -8.806 -3.375 24.707 1.00 96.75 178 ALA A O 1
ATOM 1392 N N . ALA A 1 179 ? -7.191 -1.917 24.126 1.00 96.50 179 ALA A N 1
ATOM 1393 C CA . ALA A 1 179 ? -7.408 -0.985 25.233 1.00 96.50 179 ALA A CA 1
ATOM 1394 C C . ALA A 1 179 ? -8.824 -0.394 25.213 1.00 96.50 179 ALA A C 1
ATOM 1396 O O . ALA A 1 179 ? -9.503 -0.362 26.240 1.00 96.50 179 ALA A O 1
ATOM 1397 N N . ARG A 1 180 ? -9.314 -0.001 24.030 1.00 96.69 180 ARG A N 1
ATOM 1398 C CA . ARG A 1 180 ? -10.692 0.468 23.858 1.00 96.69 180 ARG A CA 1
ATOM 1399 C C . ARG A 1 180 ? -11.707 -0.595 24.275 1.00 96.69 180 ARG A C 1
ATOM 1401 O O . ARG A 1 180 ? -12.635 -0.284 25.012 1.00 96.69 180 ARG A O 1
ATOM 1408 N N . LYS A 1 181 ? -11.527 -1.842 23.832 1.00 96.81 181 LYS A N 1
ATOM 1409 C CA . LYS A 1 181 ? -12.432 -2.944 24.184 1.00 96.81 181 LYS A CA 1
ATOM 1410 C C . LYS A 1 181 ? -12.424 -3.231 25.689 1.00 96.81 181 LYS A C 1
ATOM 1412 O O . LYS A 1 181 ? -13.470 -3.542 26.248 1.00 96.81 181 LYS A O 1
ATOM 1417 N N . LEU A 1 182 ? -11.265 -3.125 26.343 1.00 96.00 182 LEU A N 1
ATOM 1418 C CA . LEU A 1 182 ? -11.164 -3.264 27.796 1.00 96.00 182 LEU A CA 1
ATOM 1419 C C . LEU A 1 182 ? -11.959 -2.164 28.513 1.00 96.00 182 LEU A C 1
ATOM 1421 O O . LEU A 1 182 ? -12.794 -2.484 29.353 1.00 96.00 182 LEU A O 1
ATOM 1425 N N . ALA A 1 183 ? -11.777 -0.901 28.120 1.00 95.38 183 ALA A N 1
ATOM 1426 C CA . ALA A 1 183 ? -12.508 0.227 28.697 1.00 95.38 183 ALA A CA 1
ATOM 1427 C C . ALA A 1 183 ? -14.029 0.128 28.470 1.00 95.38 183 ALA A C 1
ATOM 1429 O O . ALA A 1 183 ? -14.810 0.381 29.385 1.00 95.38 183 ALA A O 1
ATOM 1430 N N . GLU A 1 184 ? -14.463 -0.288 27.275 1.00 95.44 184 GLU A N 1
ATOM 1431 C CA . GLU A 1 184 ? -15.882 -0.533 26.973 1.00 95.44 184 GLU A CA 1
ATOM 1432 C C . GLU A 1 184 ? -16.459 -1.648 27.862 1.00 95.44 184 GLU A C 1
ATOM 1434 O O . GLU A 1 184 ? -17.554 -1.496 28.403 1.00 95.44 184 GLU A O 1
ATOM 1439 N N . ASN A 1 185 ? -15.713 -2.737 28.077 1.00 94.81 185 ASN A N 1
ATOM 1440 C CA . ASN A 1 185 ? -16.132 -3.827 28.960 1.00 94.81 185 ASN A CA 1
ATOM 1441 C C . ASN A 1 185 ? -16.206 -3.396 30.432 1.00 94.81 185 ASN A C 1
ATOM 1443 O O . ASN A 1 185 ? -17.163 -3.753 31.115 1.00 94.81 185 ASN A O 1
ATOM 1447 N N . GLU A 1 186 ? -15.222 -2.640 30.926 1.00 94.75 186 GLU A N 1
ATOM 1448 C CA . GLU A 1 186 ? -15.220 -2.116 32.299 1.00 94.75 186 GLU A CA 1
ATOM 1449 C C . GLU A 1 186 ? -16.379 -1.144 32.525 1.00 94.75 186 GLU A C 1
ATOM 1451 O O . GLU A 1 186 ? -17.094 -1.253 33.524 1.00 94.75 186 GLU A O 1
ATOM 1456 N N . SER A 1 187 ? -16.618 -0.240 31.572 1.00 91.44 187 SER A N 1
ATOM 1457 C CA . SER A 1 187 ? -17.753 0.678 31.624 1.00 91.44 187 SER A CA 1
ATOM 1458 C C . SER A 1 187 ? -19.077 -0.084 31.613 1.00 91.44 187 SER A C 1
ATOM 1460 O O . SER A 1 187 ? -19.928 0.181 32.457 1.00 91.44 187 SER A O 1
ATOM 1462 N N . ALA A 1 188 ? -19.244 -1.065 30.720 1.00 91.88 188 ALA A N 1
ATOM 1463 C CA . ALA A 1 188 ? -20.455 -1.879 30.660 1.00 91.88 188 ALA A CA 1
ATOM 1464 C C . ALA A 1 188 ? -20.671 -2.691 31.948 1.00 91.88 188 ALA A C 1
ATOM 1466 O O . ALA A 1 188 ? -21.795 -2.771 32.444 1.00 91.88 188 ALA A O 1
ATOM 1467 N N . ALA A 1 189 ? -19.606 -3.259 32.522 1.00 92.50 189 ALA A N 1
ATOM 1468 C CA . ALA A 1 189 ? -19.674 -3.981 33.788 1.00 92.50 189 ALA A CA 1
ATOM 1469 C C . ALA A 1 189 ? -20.081 -3.057 34.944 1.00 92.50 189 ALA A C 1
ATOM 1471 O O . ALA A 1 189 ? -20.939 -3.434 35.742 1.00 92.50 189 ALA A O 1
ATOM 1472 N N . LYS A 1 190 ? -19.525 -1.838 35.005 1.00 89.38 190 LYS A N 1
ATOM 1473 C CA . LYS A 1 190 ? -19.889 -0.826 36.006 1.00 89.38 190 LYS A CA 1
ATOM 1474 C C . LYS A 1 190 ? -21.354 -0.407 35.870 1.00 89.38 190 LYS A C 1
ATOM 1476 O O . LYS A 1 190 ? -22.074 -0.433 36.864 1.00 89.38 190 LYS A O 1
ATOM 1481 N N . THR A 1 191 ? -21.808 -0.082 34.659 1.00 90.00 191 THR A N 1
ATOM 1482 C CA . THR A 1 191 ? -23.206 0.297 34.397 1.00 90.00 191 THR A CA 1
ATOM 1483 C C . THR A 1 191 ? -24.163 -0.838 34.756 1.00 90.00 191 THR A C 1
ATOM 1485 O O . THR A 1 191 ? -25.160 -0.609 35.436 1.00 90.00 191 THR A O 1
ATOM 1488 N N . ASN A 1 192 ? -23.845 -2.078 34.372 1.00 91.00 192 ASN A N 1
ATOM 1489 C CA . ASN A 1 192 ? -24.676 -3.233 34.706 1.00 91.00 192 ASN A CA 1
ATOM 1490 C C . ASN A 1 192 ? -24.716 -3.494 36.220 1.00 91.00 192 ASN A C 1
ATOM 1492 O O . ASN A 1 192 ? -25.781 -3.752 36.773 1.00 91.00 192 ASN A O 1
ATOM 1496 N N . PHE A 1 193 ? -23.575 -3.387 36.905 1.00 90.25 193 PHE A N 1
ATOM 1497 C CA . PHE A 1 193 ? -23.510 -3.525 38.358 1.00 90.25 193 PHE A CA 1
ATOM 1498 C C . PHE A 1 193 ? -24.376 -2.474 39.066 1.00 90.25 193 PHE A C 1
ATOM 1500 O O . PHE A 1 193 ? -25.184 -2.833 39.921 1.00 90.25 193 PHE A O 1
ATOM 1507 N N . LEU A 1 194 ? -24.260 -1.199 38.678 1.00 90.62 194 LEU A N 1
ATOM 1508 C CA . LEU A 1 194 ? -25.078 -0.121 39.240 1.00 90.62 194 LEU A CA 1
ATOM 1509 C C . LEU A 1 194 ? -26.570 -0.353 38.983 1.00 90.62 194 LEU A C 1
ATOM 1511 O O . LEU A 1 194 ? -27.367 -0.246 39.911 1.00 90.62 194 LEU A O 1
ATOM 1515 N N . ALA A 1 195 ? -26.950 -0.753 37.767 1.00 90.50 195 ALA A N 1
ATOM 1516 C CA . ALA A 1 195 ? -28.343 -1.039 37.436 1.00 90.50 195 ALA A CA 1
ATOM 1517 C C . ALA A 1 195 ? -28.938 -2.172 38.285 1.00 90.50 195 ALA A C 1
ATOM 1519 O O . ALA A 1 195 ? -30.054 -2.038 38.796 1.00 90.50 195 ALA A O 1
ATOM 1520 N N . VAL A 1 196 ? -28.187 -3.262 38.479 1.00 91.38 196 VAL A N 1
ATOM 1521 C CA . VAL A 1 196 ? -28.612 -4.386 39.325 1.00 91.38 196 VAL A CA 1
ATOM 1522 C C . VAL A 1 196 ? -28.763 -3.941 40.777 1.00 91.38 196 VAL A C 1
ATOM 1524 O O . VAL A 1 196 ? -29.820 -4.147 41.365 1.00 91.38 196 VAL A O 1
ATOM 1527 N N . ILE A 1 197 ? -27.753 -3.285 41.352 1.00 89.88 197 ILE A N 1
ATOM 1528 C CA . ILE A 1 197 ? -27.801 -2.847 42.755 1.00 89.88 197 ILE A CA 1
ATOM 1529 C C . ILE A 1 197 ? -28.942 -1.854 42.990 1.00 89.88 197 ILE A C 1
ATOM 1531 O O . ILE A 1 197 ? -29.659 -1.968 43.984 1.00 89.88 197 ILE A O 1
ATOM 1535 N N . THR A 1 198 ? -29.178 -0.929 42.060 1.00 90.94 198 THR A N 1
ATOM 1536 C CA . THR A 1 198 ? -30.315 -0.008 42.134 1.00 90.94 198 THR A CA 1
ATOM 1537 C C . THR A 1 198 ? -31.649 -0.753 42.134 1.00 90.94 198 THR A C 1
ATOM 1539 O O . THR A 1 198 ? -32.529 -0.440 42.939 1.00 90.94 198 THR A O 1
ATOM 1542 N N . HIS A 1 199 ? -31.815 -1.771 41.289 1.00 91.56 199 HIS A N 1
ATOM 1543 C CA . HIS A 1 199 ? -33.030 -2.585 41.297 1.00 91.56 199 HIS A CA 1
ATOM 1544 C C . HIS A 1 199 ? -33.223 -3.328 42.634 1.00 91.56 199 HIS A C 1
ATOM 1546 O O . HIS A 1 199 ? -34.321 -3.319 43.202 1.00 91.56 199 HIS A O 1
ATOM 1552 N N . GLU A 1 200 ? -32.147 -3.903 43.173 1.00 93.06 200 GLU A N 1
ATOM 1553 C CA . GLU A 1 200 ? -32.170 -4.653 44.433 1.00 93.06 200 GLU A CA 1
ATOM 1554 C C . GLU A 1 200 ? -32.402 -3.765 45.664 1.00 93.06 200 GLU A C 1
ATOM 1556 O O . GLU A 1 200 ? -33.037 -4.213 46.613 1.00 93.06 200 GLU A O 1
ATOM 1561 N N . ILE A 1 201 ? -31.959 -2.501 45.659 1.00 90.56 201 ILE A N 1
ATOM 1562 C CA . ILE A 1 201 ? -32.202 -1.543 46.756 1.00 90.56 201 ILE A CA 1
ATOM 1563 C C . ILE A 1 201 ? -33.592 -0.900 46.653 1.00 90.56 201 ILE A C 1
ATOM 1565 O O . ILE A 1 201 ? -34.242 -0.654 47.672 1.00 90.56 201 ILE A O 1
ATOM 1569 N N . ARG A 1 202 ? -34.099 -0.661 45.437 1.00 89.12 202 ARG A N 1
ATOM 1570 C CA . ARG A 1 202 ? -35.430 -0.067 45.217 1.00 89.12 202 ARG A CA 1
ATOM 1571 C C . ARG A 1 202 ? -36.542 -0.875 45.895 1.00 89.12 202 ARG A C 1
ATOM 1573 O O . ARG A 1 202 ? -37.460 -0.294 46.472 1.00 89.12 202 ARG A O 1
ATOM 1580 N N . THR A 1 203 ? -36.463 -2.203 45.844 1.00 92.69 203 THR A N 1
ATOM 1581 C CA . THR A 1 203 ? -37.472 -3.106 46.426 1.00 92.69 203 THR A CA 1
ATOM 1582 C C . THR A 1 203 ? -37.612 -2.960 47.954 1.00 92.69 203 THR A C 1
ATOM 1584 O O . THR A 1 203 ? -38.715 -2.638 48.408 1.00 92.69 203 THR A O 1
ATOM 1587 N N . PRO A 1 204 ? -36.553 -3.127 48.775 1.00 91.69 204 PRO A N 1
ATOM 1588 C CA . PRO A 1 204 ? -36.639 -2.917 50.217 1.00 91.69 204 PRO A CA 1
ATOM 1589 C C . PRO A 1 204 ? -36.942 -1.458 50.578 1.00 91.69 204 PRO A C 1
ATOM 1591 O O . PRO A 1 204 ? -37.694 -1.224 51.521 1.00 91.69 204 PRO A O 1
ATOM 1594 N N . MET A 1 205 ? -36.456 -0.474 49.812 1.00 91.81 205 MET A N 1
ATOM 1595 C CA . MET A 1 205 ? -36.775 0.937 50.061 1.00 91.81 205 MET A CA 1
ATOM 1596 C C . MET A 1 205 ? -38.258 1.257 49.884 1.00 91.81 205 MET A C 1
ATOM 1598 O O . MET A 1 205 ? -38.860 1.918 50.733 1.00 91.81 205 MET A O 1
ATOM 1602 N N . ASN A 1 206 ? -38.877 0.728 48.829 1.00 89.69 206 ASN A N 1
ATOM 1603 C CA . ASN A 1 206 ? -40.318 0.851 48.628 1.00 89.69 206 ASN A CA 1
ATOM 1604 C C . ASN A 1 206 ? -41.110 0.141 49.736 1.00 89.69 206 ASN A C 1
ATOM 1606 O O . ASN A 1 206 ? -42.146 0.650 50.164 1.00 89.69 206 ASN A O 1
ATOM 1610 N N . ALA A 1 207 ? -40.621 -0.995 50.244 1.00 92.00 207 ALA A N 1
ATOM 1611 C CA . ALA A 1 207 ? -41.242 -1.682 51.376 1.00 92.00 207 ALA A CA 1
ATOM 1612 C C . ALA A 1 207 ? -41.183 -0.838 52.664 1.00 92.00 207 ALA A C 1
ATOM 1614 O O . ALA A 1 207 ? -42.195 -0.714 53.356 1.00 92.00 207 ALA A O 1
ATOM 1615 N N . VAL A 1 208 ? -40.040 -0.203 52.951 1.00 90.06 208 VAL A N 1
ATOM 1616 C CA . VAL A 1 208 ? -39.856 0.706 54.097 1.00 90.06 208 VAL A CA 1
ATOM 1617 C C . VAL A 1 208 ? -40.768 1.933 53.987 1.00 90.06 208 VAL A C 1
ATOM 1619 O O . VAL A 1 208 ? -41.479 2.254 54.942 1.00 90.06 208 VAL A O 1
ATOM 1622 N N . LEU A 1 209 ? -40.824 2.577 52.816 1.00 91.44 209 LEU A N 1
ATOM 1623 C CA . LEU A 1 209 ? -41.716 3.714 52.570 1.00 91.44 209 LEU A CA 1
ATOM 1624 C C . LEU A 1 209 ? -43.194 3.314 52.707 1.00 91.44 209 LEU A C 1
ATOM 1626 O O . LEU A 1 209 ? -43.990 4.039 53.306 1.00 91.44 209 LEU A O 1
ATOM 1630 N N . SER A 1 210 ? -43.568 2.136 52.200 1.00 92.25 210 SER A N 1
ATOM 1631 C CA . SER A 1 210 ? -44.928 1.612 52.334 1.00 92.25 210 SER A CA 1
ATOM 1632 C C . SER A 1 210 ? -45.280 1.315 53.796 1.00 92.25 210 SER A C 1
ATOM 1634 O O . SER A 1 210 ? -46.374 1.664 54.237 1.00 92.25 210 SER A O 1
ATOM 1636 N N . ALA A 1 211 ? -44.361 0.734 54.572 1.00 92.12 211 ALA A N 1
ATOM 1637 C CA . ALA A 1 211 ? -44.555 0.493 56.001 1.00 92.12 211 ALA A CA 1
ATOM 1638 C C . ALA A 1 211 ? -44.713 1.806 56.787 1.00 92.12 211 ALA A C 1
ATOM 1640 O O . ALA A 1 211 ? -45.643 1.934 57.583 1.00 92.12 211 ALA A O 1
ATOM 1641 N N . ALA A 1 212 ? -43.880 2.815 56.508 1.00 91.88 212 ALA A N 1
ATOM 1642 C CA . ALA A 1 212 ? -44.010 4.150 57.094 1.00 91.88 212 ALA A CA 1
ATOM 1643 C C . ALA A 1 212 ? -45.367 4.800 56.753 1.00 91.88 212 ALA A C 1
ATOM 1645 O O . ALA A 1 212 ? -46.031 5.365 57.623 1.00 91.88 212 ALA A O 1
ATOM 1646 N N . ASN A 1 213 ? -45.829 4.666 55.506 1.00 90.19 213 ASN A N 1
ATOM 1647 C CA . ASN A 1 213 ? -47.131 5.176 55.068 1.00 90.19 213 ASN A CA 1
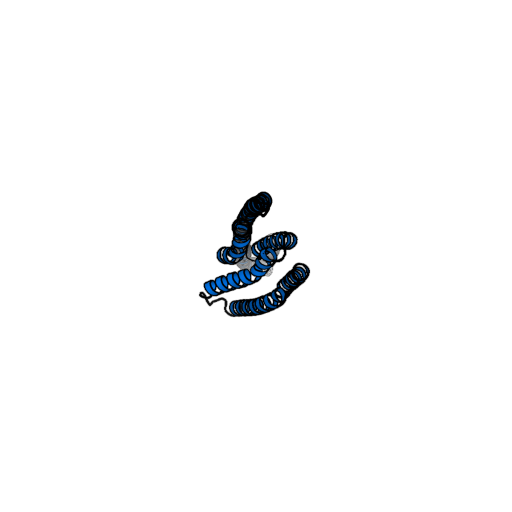ATOM 1648 C C . ASN A 1 213 ? -48.319 4.455 55.720 1.00 90.19 213 ASN A C 1
ATOM 1650 O O . ASN A 1 213 ? -49.351 5.084 55.960 1.00 90.19 213 ASN A O 1
ATOM 1654 N N . LEU A 1 214 ? -48.191 3.159 56.013 1.00 92.75 214 LEU A N 1
ATOM 1655 C CA . LEU A 1 214 ? -49.194 2.410 56.772 1.00 92.75 214 LEU A CA 1
ATOM 1656 C C . LEU A 1 214 ? -49.209 2.841 58.244 1.00 92.75 214 LEU A C 1
ATOM 1658 O O . LEU A 1 214 ? -50.283 3.111 58.775 1.00 92.75 214 LEU A O 1
ATOM 1662 N N . LEU A 1 215 ? -48.040 2.988 58.878 1.00 92.44 215 LEU A N 1
ATOM 1663 C CA . LEU A 1 215 ? -47.924 3.455 60.267 1.00 92.44 215 LEU A CA 1
ATOM 1664 C C . LEU A 1 215 ? -48.490 4.871 60.448 1.00 92.44 215 LEU A C 1
ATOM 1666 O O . LEU A 1 215 ? -49.218 5.111 61.409 1.00 92.44 215 LEU A O 1
ATOM 1670 N N . LYS A 1 216 ? -48.269 5.777 59.484 1.00 90.88 216 LYS A N 1
ATOM 1671 C CA . LYS A 1 216 ? -48.884 7.124 59.445 1.00 90.88 216 LYS A CA 1
ATOM 1672 C C . LYS A 1 216 ? -50.418 7.114 59.517 1.00 90.88 216 LYS A C 1
ATOM 1674 O O . LYS A 1 216 ? -51.006 8.131 59.866 1.00 90.88 216 LYS A O 1
ATOM 1679 N N . ARG A 1 217 ? -51.074 6.003 59.159 1.00 91.88 217 ARG A N 1
ATOM 1680 C CA . ARG A 1 217 ? -52.542 5.848 59.200 1.00 91.88 217 ARG A CA 1
ATOM 1681 C C . ARG A 1 217 ? -53.052 5.260 60.521 1.00 91.88 217 ARG A C 1
ATOM 1683 O O . ARG A 1 217 ? -54.252 5.038 60.654 1.00 91.88 217 ARG A O 1
ATOM 1690 N N . THR A 1 218 ? -52.165 4.989 61.476 1.00 91.75 218 THR A N 1
ATOM 1691 C CA . THR A 1 218 ? -52.499 4.461 62.806 1.00 91.75 218 THR A CA 1
ATOM 1692 C C . THR A 1 218 ? -52.416 5.572 63.861 1.00 91.75 218 THR A C 1
ATOM 1694 O O . THR A 1 218 ? -51.776 6.593 63.605 1.00 91.75 218 THR A O 1
ATOM 1697 N N . PRO A 1 219 ? -53.063 5.434 65.033 1.00 92.38 219 PRO A N 1
ATOM 1698 C CA . PRO A 1 219 ? -52.879 6.392 66.117 1.00 92.38 219 PRO A CA 1
ATOM 1699 C C . PRO A 1 219 ? -51.444 6.308 66.657 1.00 92.38 219 PRO A C 1
ATOM 1701 O O . PRO A 1 219 ? -51.053 5.298 67.238 1.00 92.38 219 PRO A O 1
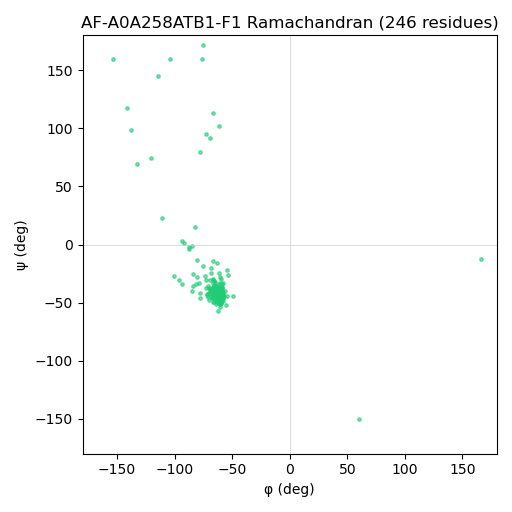ATOM 1704 N N . LEU A 1 220 ? -50.675 7.379 66.453 1.00 94.38 220 LEU A N 1
ATOM 1705 C CA . LEU A 1 220 ? -49.290 7.540 66.901 1.00 94.38 220 LEU A CA 1
ATOM 1706 C C . LEU A 1 220 ? -49.212 8.666 67.936 1.00 94.38 220 LEU A C 1
ATOM 1708 O O . LEU A 1 220 ? -49.929 9.664 67.823 1.00 94.38 220 LEU A O 1
ATOM 1712 N N . ASN A 1 221 ? -48.328 8.529 68.922 1.00 93.06 221 ASN A N 1
ATOM 1713 C CA . ASN A 1 221 ? -47.954 9.657 69.776 1.00 93.06 221 ASN A 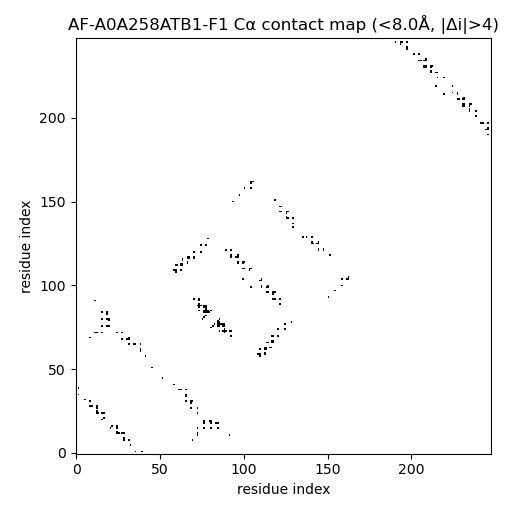CA 1
ATOM 1714 C C . ASN A 1 221 ? -47.008 10.624 69.026 1.00 93.06 221 ASN A C 1
ATOM 1716 O O . ASN A 1 221 ? -46.563 10.339 67.912 1.00 93.06 221 ASN A O 1
ATOM 1720 N N . GLU A 1 222 ? -46.726 11.787 69.616 1.00 91.50 222 GLU A N 1
ATOM 1721 C CA . GLU A 1 222 ? -45.950 12.857 68.969 1.00 91.50 222 GLU A CA 1
ATOM 1722 C C . GLU A 1 222 ? -44.540 12.390 68.554 1.00 91.50 222 GLU A C 1
ATOM 1724 O O . GLU A 1 222 ? -44.130 12.574 67.409 1.00 91.50 222 GLU A O 1
ATOM 1729 N N . GLU A 1 223 ? -43.855 11.662 69.439 1.00 91.62 223 GLU A N 1
ATOM 1730 C CA . GLU A 1 223 ? -42.506 11.125 69.217 1.00 91.62 223 GLU A CA 1
ATOM 1731 C C . GLU A 1 223 ? -42.474 10.053 68.105 1.00 91.62 223 GLU A C 1
ATOM 1733 O O . GLU A 1 223 ? -41.625 10.076 67.211 1.00 91.62 223 GLU A O 1
ATOM 1738 N N . GLN A 1 224 ? -43.455 9.144 68.087 1.00 94.00 224 GLN A N 1
ATOM 1739 C CA . GLN A 1 224 ? -43.619 8.136 67.035 1.00 94.00 224 GLN A CA 1
ATOM 1740 C C . GLN A 1 224 ? -43.918 8.769 65.671 1.00 94.00 224 GLN A C 1
ATOM 1742 O O . GLN A 1 224 ? -43.435 8.282 64.647 1.00 94.00 224 GLN A O 1
ATOM 1747 N N . ASN A 1 225 ? -44.706 9.845 65.637 1.00 92.25 225 ASN A N 1
ATOM 1748 C CA . ASN A 1 225 ? -45.026 10.549 64.398 1.00 92.25 225 ASN A CA 1
ATOM 1749 C C . ASN A 1 225 ? -43.770 11.197 63.791 1.00 92.25 225 ASN A C 1
ATOM 1751 O O . ASN A 1 225 ? -43.508 11.045 62.592 1.00 92.25 225 ASN A O 1
ATOM 1755 N N . ASP A 1 226 ? -42.938 11.825 64.625 1.00 92.25 226 ASP A N 1
ATOM 1756 C CA . ASP A 1 226 ? -41.650 12.370 64.193 1.00 92.25 226 ASP A CA 1
ATOM 1757 C C . ASP A 1 226 ? -40.696 11.279 63.683 1.00 92.25 226 ASP A C 1
ATOM 1759 O O . ASP A 1 226 ? -40.060 11.463 62.638 1.00 92.25 226 ASP A O 1
ATOM 1763 N N . HIS A 1 227 ? -40.659 10.102 64.320 1.00 92.12 227 HIS A N 1
ATOM 1764 C CA . HIS A 1 227 ? -39.894 8.957 63.813 1.00 92.12 227 HIS A CA 1
ATOM 1765 C C . HIS A 1 227 ? -40.377 8.475 62.437 1.00 92.12 227 HIS A C 1
ATOM 1767 O O . HIS A 1 227 ? -39.557 8.294 61.533 1.00 92.12 227 HIS A O 1
ATOM 1773 N N . VAL A 1 228 ? -41.688 8.302 62.226 1.00 92.69 228 VAL A N 1
ATOM 1774 C CA . VAL A 1 228 ? -42.224 7.855 60.923 1.00 92.69 228 VAL A CA 1
ATOM 1775 C C . VAL A 1 228 ? -41.979 8.901 59.831 1.00 92.69 228 VAL A C 1
ATOM 1777 O O . VAL A 1 228 ? -41.666 8.555 58.687 1.00 92.69 228 VAL A O 1
ATOM 1780 N N . ARG A 1 229 ? -42.082 10.190 60.164 1.00 91.56 229 ARG A N 1
ATOM 1781 C CA . ARG A 1 229 ? -41.774 11.289 59.242 1.00 91.56 229 ARG A CA 1
ATOM 1782 C C . ARG A 1 229 ? -40.293 11.309 58.860 1.00 91.56 229 ARG A C 1
ATOM 1784 O O . ARG A 1 229 ? -39.986 11.457 57.678 1.00 91.56 229 ARG A O 1
ATOM 1791 N N . MET A 1 230 ? -39.394 11.083 59.816 1.00 91.25 230 MET A N 1
ATOM 1792 C CA . MET A 1 230 ? -37.959 10.950 59.553 1.00 91.25 230 MET A CA 1
ATOM 1793 C C . MET A 1 230 ? -37.660 9.757 58.629 1.00 91.25 230 MET A C 1
ATOM 1795 O O . MET A 1 230 ? -36.911 9.904 57.664 1.00 91.25 230 MET A O 1
ATOM 1799 N N . LEU A 1 231 ? -38.306 8.609 58.862 1.00 90.06 231 LEU A N 1
ATOM 1800 C CA . LEU A 1 231 ? -38.150 7.388 58.060 1.00 90.06 231 LEU A CA 1
ATOM 1801 C C . LEU A 1 231 ? -38.622 7.571 56.604 1.00 90.06 231 LEU A C 1
ATOM 1803 O O . LEU A 1 231 ? -37.954 7.137 55.663 1.00 90.06 231 LEU A O 1
ATOM 1807 N N . SER A 1 232 ? -39.758 8.253 56.420 1.00 89.94 232 SER A N 1
ATOM 1808 C CA . SER A 1 232 ? -40.325 8.608 55.109 1.00 89.94 232 SER A CA 1
ATOM 1809 C C . SER A 1 232 ? -39.378 9.526 54.334 1.00 89.94 232 SER A C 1
ATOM 1811 O O . SER A 1 232 ? -39.025 9.222 53.198 1.00 89.94 232 SER A O 1
ATOM 1813 N N . ASN A 1 233 ? -38.908 10.602 54.975 1.00 91.56 233 ASN A N 1
ATOM 1814 C CA . ASN A 1 233 ? -38.006 11.567 54.348 1.00 91.56 233 ASN A CA 1
ATOM 1815 C C . ASN A 1 233 ? -36.669 10.922 53.958 1.00 91.56 233 ASN A C 1
ATOM 1817 O O . ASN A 1 233 ? -36.183 11.132 52.851 1.00 91.56 233 ASN A O 1
ATOM 1821 N N . ALA A 1 234 ? -36.084 10.104 54.840 1.00 91.12 234 ALA A N 1
ATOM 1822 C CA . ALA A 1 234 ? -34.850 9.380 54.540 1.00 91.12 234 ALA A CA 1
ATOM 1823 C C . ALA A 1 234 ? -35.021 8.426 53.345 1.00 91.12 234 ALA A C 1
ATOM 1825 O O . ALA A 1 234 ? -34.115 8.297 52.521 1.00 91.12 234 ALA A O 1
ATOM 1826 N N . SER A 1 235 ? -36.197 7.800 53.224 1.00 90.94 235 SER A N 1
ATOM 1827 C CA . SER A 1 235 ? -36.496 6.884 52.123 1.00 90.94 235 SER A CA 1
ATOM 1828 C C . SER A 1 235 ? -36.635 7.593 50.777 1.00 90.94 235 SER A C 1
ATOM 1830 O O . SER A 1 235 ? -36.113 7.107 49.775 1.00 90.94 235 SER A O 1
ATOM 1832 N N . GLU A 1 236 ? -37.290 8.754 50.754 1.00 89.50 236 GLU A N 1
ATOM 1833 C CA . GLU A 1 236 ? -37.424 9.587 49.552 1.00 89.50 236 GLU A CA 1
ATOM 1834 C C . GLU A 1 236 ? -36.074 10.155 49.094 1.00 89.50 236 GLU A C 1
ATOM 1836 O O . GLU A 1 236 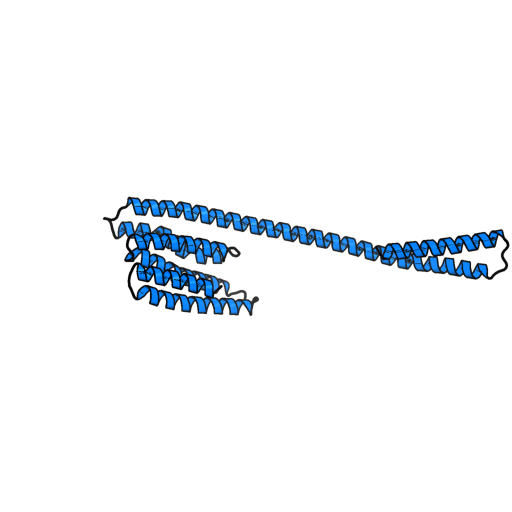? -35.753 10.087 47.908 1.00 89.50 236 GLU A O 1
ATOM 1841 N N . VAL A 1 237 ? -35.244 10.635 50.029 1.00 91.81 237 VAL A N 1
ATOM 1842 C CA . VAL A 1 237 ? -33.886 11.124 49.726 1.00 91.81 237 VAL A CA 1
ATOM 1843 C C . VAL A 1 237 ? -33.019 10.012 49.135 1.00 91.81 237 VAL A C 1
ATOM 1845 O O . VAL A 1 237 ? -32.362 10.222 48.116 1.00 91.81 237 VAL A O 1
ATOM 1848 N N . LEU A 1 238 ? -33.031 8.816 49.733 1.00 90.00 238 LEU A N 1
ATOM 1849 C CA . LEU A 1 238 ? -32.233 7.693 49.242 1.00 90.00 238 LEU A CA 1
ATOM 1850 C C . LEU A 1 238 ? -32.695 7.221 47.857 1.00 90.00 238 LEU A C 1
ATOM 1852 O O . LEU A 1 238 ? -31.857 6.913 47.016 1.00 90.00 238 LEU A O 1
ATOM 1856 N N . MET A 1 239 ? -34.005 7.216 47.594 1.00 89.38 239 MET A N 1
ATOM 1857 C CA . MET A 1 239 ? -34.558 6.914 46.269 1.00 89.38 239 MET A CA 1
ATOM 1858 C C . MET A 1 239 ? -34.151 7.945 45.208 1.00 89.38 239 MET A C 1
ATOM 1860 O O . MET A 1 239 ? -33.882 7.557 44.072 1.00 89.38 239 MET A O 1
ATOM 1864 N N . GLY A 1 240 ? -34.074 9.230 45.571 1.00 88.69 240 GLY A N 1
ATOM 1865 C CA . GLY A 1 240 ? -33.536 10.282 44.702 1.00 88.69 240 GLY A CA 1
ATOM 1866 C C . GLY A 1 240 ? -32.077 10.017 44.328 1.00 88.69 240 GLY A C 1
ATOM 1867 O O . GLY A 1 240 ? -31.762 9.876 43.15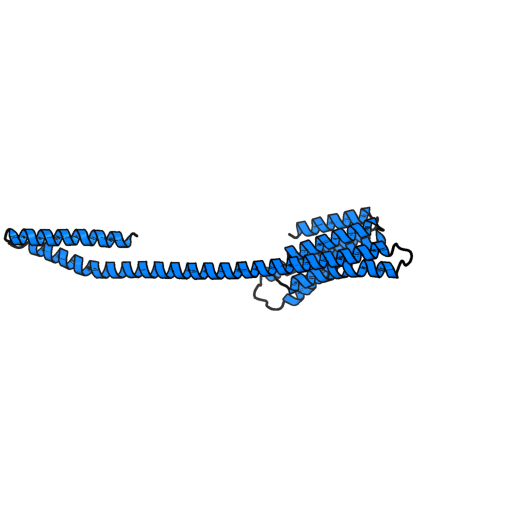1 1.00 88.69 240 GLY A O 1
ATOM 1868 N N . LEU A 1 241 ? -31.217 9.811 45.331 1.00 88.94 241 LEU A N 1
ATOM 1869 C CA . LEU A 1 241 ? -29.793 9.509 45.123 1.00 88.94 241 LEU A CA 1
ATOM 1870 C C . LEU A 1 241 ? -29.562 8.237 44.289 1.00 88.94 241 LEU A C 1
ATOM 1872 O O . LEU A 1 241 ? -28.631 8.172 43.489 1.00 88.94 241 LEU A O 1
ATOM 1876 N N . LEU A 1 242 ? -30.403 7.217 44.473 1.00 88.00 242 LEU A N 1
ATOM 1877 C CA . LEU A 1 242 ? -30.329 5.953 43.741 1.00 88.00 242 LEU A CA 1
ATOM 1878 C C . LEU A 1 242 ? -30.647 6.122 42.245 1.00 88.00 242 LEU A C 1
A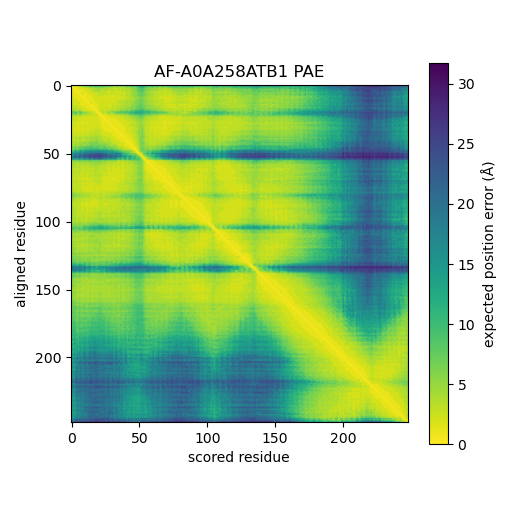TOM 1880 O O . LEU A 1 242 ? -30.048 5.444 41.409 1.00 88.00 242 LEU A O 1
ATOM 1884 N N . ASN A 1 243 ? -31.595 7.005 41.917 1.00 85.25 243 ASN A N 1
ATOM 1885 C CA . ASN A 1 243 ? -31.924 7.338 40.533 1.00 85.25 243 ASN A CA 1
ATOM 1886 C C . ASN A 1 243 ? -30.813 8.186 39.899 1.00 85.25 243 ASN A C 1
ATOM 1888 O O . ASN A 1 243 ? -30.387 7.872 38.793 1.00 85.25 243 ASN A O 1
ATOM 1892 N N . ASP A 1 244 ? -30.272 9.167 40.627 1.00 87.62 244 ASP A N 1
ATOM 1893 C CA . ASP A 1 244 ? -29.184 10.019 40.128 1.00 87.62 244 ASP A CA 1
ATOM 1894 C C . ASP A 1 244 ? -27.914 9.209 39.792 1.00 87.62 244 ASP A C 1
ATOM 1896 O O . ASP A 1 244 ? -27.209 9.521 38.838 1.00 87.62 244 ASP A O 1
ATOM 1900 N N . VAL A 1 245 ? -27.626 8.131 40.534 1.00 85.31 245 VAL A N 1
ATOM 1901 C CA . VAL A 1 245 ? -26.491 7.222 40.264 1.00 85.31 245 VAL A CA 1
ATOM 1902 C C . VAL A 1 245 ? -26.654 6.409 38.970 1.00 85.31 245 VAL A C 1
ATOM 1904 O O . VAL A 1 245 ? -25.653 5.964 38.410 1.00 85.31 245 VAL A O 1
ATOM 1907 N N . LEU A 1 246 ? -27.885 6.193 38.499 1.00 78.69 246 LEU A N 1
ATOM 1908 C CA . LEU A 1 246 ? -28.169 5.476 37.250 1.00 78.69 246 LEU A CA 1
ATOM 1909 C C . LEU A 1 246 ? -28.005 6.354 36.001 1.00 78.69 246 LEU A C 1
ATOM 1911 O O . LEU A 1 246 ? -27.723 5.820 34.930 1.00 78.69 246 LEU A O 1
ATOM 1915 N N . ASP A 1 247 ? -28.202 7.665 36.141 1.00 76.62 247 ASP A N 1
ATOM 1916 C CA . ASP A 1 247 ? -28.176 8.626 35.032 1.00 76.62 247 ASP A CA 1
ATOM 1917 C C . ASP A 1 247 ? -26.748 9.117 34.679 1.00 76.62 247 ASP A C 1
ATOM 1919 O O . ASP A 1 247 ? -26.579 9.901 33.741 1.00 76.62 247 ASP A O 1
ATOM 1923 N N . ILE A 1 248 ? -25.721 8.647 35.406 1.00 66.62 248 ILE A N 1
ATOM 1924 C CA . ILE A 1 248 ? -24.282 8.961 35.240 1.00 66.62 248 ILE A CA 1
ATOM 1925 C C . ILE A 1 248 ? -23.562 7.867 34.445 1.00 66.62 248 ILE A C 1
ATOM 1927 O O . ILE A 1 248 ? -22.768 8.230 33.545 1.00 66.62 248 ILE A O 1
#

Foldseek 3Di:
DLVVVLVVLVVLLVVLCVLPVDCVSVVLSVVLNVLSVVLVVVVVVCVVPVPPPPCVVVLLVSLLVSLLSSLVSLLVLLVGSPPVSVVSSLVSLLVQLVVLCVPVLPDPSSSCSNNVSSLCCQQCSLVVCCVVPVPDDNVVSVVSNVVSVVSVVVSVVVSVVVNVVVVVVVVVVVVVVVVVVVVVVVVVVVLVVLVVVLVVVLVVLVVQLVVLVVVCVDDDDPVVVVVSVVSNVVSVVVNVVSVVSNVD

Solvent-accessible surface area (backbone atoms only — not comparable to full-atom values): 13253 Å² total; per-residue (Å²): 105,75,68,57,57,52,50,51,48,50,50,52,27,53,53,45,32,73,60,41,82,56,68,60,40,60,53,49,47,54,54,46,50,52,44,53,51,52,50,53,50,54,52,54,52,42,73,75,46,79,82,65,86,78,52,64,66,57,52,35,50,49,42,29,50,49,36,42,55,58,45,46,52,34,54,48,27,38,72,70,21,52,74,66,16,34,54,51,19,51,54,51,41,54,52,48,47,53,50,38,56,73,73,33,66,91,39,70,68,52,32,51,33,43,37,48,54,41,52,49,49,59,61,43,50,47,57,52,45,54,68,77,41,74,87,51,69,63,66,61,42,49,51,52,44,54,52,42,54,54,50,52,49,51,49,52,50,51,55,52,52,53,54,49,55,52,50,53,53,49,52,55,49,53,51,53,52,50,54,49,51,50,52,52,50,52,50,50,50,51,54,52,50,52,52,51,51,43,56,63,49,50,55,60,44,52,52,50,40,50,51,32,59,54,54,72,75,48,97,63,56,74,70,55,46,52,51,39,52,51,53,38,51,54,39,54,52,50,53,50,55,49,51,58,64,70,79,109

Mean predicted aligned error: 9.44 Å